Protein AF-W4NB22-F1 (afdb_monomer)

pLDDT: mean 75.16, std 21.45, range [29.78, 96.88]

Organism: NCBI:txid1435051

Secondary structure (DSSP, 8-state):
--SHHHHHHHHHTSSSSS----------------------TTHHHHHHHHHHHHHHHHHHHHHHHHHHHHHHHTTHHHHHHHHHHHHHHHHHHHHHHHHHHHHHHHHHHHHHHHHHHHHHHHHHHHHHHHHHHHHHHH---HHHHHTS---HHHHHHHHHHHHHHHS--TTSPPPPP-------S---HHHHHHHHHHTT-

Radius of gyration: 61.49 Å; Cα contacts (8 Å, |Δi|>4): 36; chains: 1; bounding box: 144×48×162 Å

Mean predicted aligned error: 20.5 Å

Sequence (201 aa):
MHLIHRKRHLIMQRLRLIEGGDPQGGGSEPSAGQTTGGEGDDAKNAKDDQSKEFSHALAARVEQERQKIEAKYADYADLKAKADKYDQGESDNQSKLEEANKALEEARTKIEELERRTEALKAKEARTVLIAEIAKDTGLDTDLIARLQGDGDELKANAKALADTIAPNHGLPTPPPAGHAGRTGTLSPLQLISQAYAAAQ

Solvent-accessible surface area (backbone atoms only — not comparable to full-atom values): 12370 Å² total; per-residue (Å²): 144,80,70,74,68,61,64,60,60,62,58,62,62,66,70,66,76,83,73,85,81,82,92,80,80,76,90,72,85,80,88,83,81,81,87,83,90,80,91,71,93,58,70,67,58,58,56,55,50,54,52,50,53,50,52,50,52,50,52,54,50,52,52,54,49,51,52,52,52,49,67,72,48,63,61,50,64,59,53,49,55,50,48,58,51,48,56,50,50,52,52,54,50,50,53,51,48,54,52,51,51,51,53,49,53,56,49,49,56,51,49,56,52,50,50,54,51,51,52,54,48,51,51,50,52,52,50,54,54,51,33,55,51,48,21,70,76,55,72,46,58,51,73,60,51,68,70,49,71,65,60,75,68,51,30,50,52,50,46,47,57,50,39,66,68,68,46,82,67,86,80,60,78,73,74,74,74,85,67,73,71,76,76,74,89,65,72,53,75,67,55,49,53,54,51,56,58,67,74,74,116

Foldseek 3Di:
DPPPVVVVVVVVVVVVPPPDDDPPPDDDDDDDDDDDDDDDPCPVVVVVVVVVVVVVVVVVVVVVVVVVVCVVCVCVVVVVVVVVVVVVVVVVVVVVVVVVVVVVVVVVVVVVVVVVVVVVVVQVVVQLVVLVVLCVVLVDDSVVLVPDDDDDVVSSVRSNVVSVVPPPPPPDPDPPPPPPPPPPDDDDPVRVVVVVVVVPD

Structure (mmCIF, N/CA/C/O backbone):
data_AF-W4NB22-F1
#
_entry.id   AF-W4NB22-F1
#
loop_
_atom_site.group_PDB
_atom_site.id
_atom_site.type_symbol
_atom_site.label_atom_id
_atom_site.label_alt_id
_atom_site.label_comp_id
_atom_site.label_asym_id
_atom_site.label_entity_id
_atom_site.label_seq_id
_atom_site.pdbx_PDB_ins_code
_atom_site.Cartn_x
_atom_site.Cartn_y
_atom_site.Cartn_z
_atom_site.occupancy
_atom_site.B_iso_or_equiv
_atom_site.auth_seq_id
_atom_site.auth_comp_id
_atom_site.auth_asym_id
_atom_site.auth_atom_id
_atom_site.pdbx_PDB_model_num
ATOM 1 N N . MET A 1 1 ? 32.183 2.777 -5.152 1.00 49.59 1 MET A N 1
ATOM 2 C CA . MET A 1 1 ? 32.334 3.840 -6.179 1.00 49.59 1 MET A CA 1
ATOM 3 C C . MET A 1 1 ? 33.724 3.858 -6.858 1.00 49.59 1 MET A C 1
ATOM 5 O O . MET A 1 1 ? 34.258 4.928 -7.115 1.00 49.59 1 MET A O 1
ATOM 9 N N . HIS A 1 2 ? 34.346 2.715 -7.204 1.00 45.81 2 HIS A N 1
ATOM 10 C CA . HIS A 1 2 ? 35.735 2.687 -7.741 1.00 45.81 2 HIS A CA 1
ATOM 11 C C . HIS A 1 2 ? 35.935 1.823 -9.004 1.00 45.81 2 HIS A C 1
ATOM 13 O O . HIS A 1 2 ? 37.069 1.529 -9.394 1.00 45.81 2 HIS A O 1
ATOM 19 N N . LEU A 1 3 ? 34.843 1.427 -9.667 1.00 45.16 3 LEU A N 1
ATOM 20 C CA . LEU A 1 3 ? 34.898 0.581 -10.867 1.00 45.16 3 LEU A CA 1
ATOM 21 C C . LEU A 1 3 ? 34.595 1.335 -12.174 1.00 45.16 3 LEU A C 1
ATOM 23 O O . LEU A 1 3 ? 35.036 0.912 -13.237 1.00 45.16 3 LEU A O 1
ATOM 27 N N . ILE A 1 4 ? 33.929 2.491 -12.099 1.00 51.06 4 ILE A N 1
ATOM 28 C CA . ILE A 1 4 ? 33.497 3.260 -13.282 1.00 51.06 4 ILE A CA 1
ATOM 29 C C . ILE A 1 4 ? 34.615 4.182 -13.816 1.00 51.06 4 ILE A C 1
ATOM 31 O O . ILE A 1 4 ? 34.708 4.422 -15.016 1.00 51.06 4 ILE A O 1
ATOM 35 N N . HIS A 1 5 ? 35.552 4.613 -12.966 1.00 46.78 5 HIS A N 1
ATOM 36 C CA . HIS A 1 5 ? 36.633 5.528 -13.366 1.00 46.78 5 HIS A CA 1
ATOM 37 C C . HIS A 1 5 ? 37.773 4.849 -14.148 1.00 46.78 5 HIS A C 1
ATOM 39 O O . HIS A 1 5 ? 38.456 5.502 -14.933 1.00 46.78 5 HIS A O 1
ATOM 45 N N . ARG A 1 6 ? 37.961 3.529 -14.003 1.00 52.12 6 ARG A N 1
ATOM 46 C CA . ARG A 1 6 ? 39.040 2.795 -14.693 1.00 52.12 6 ARG A CA 1
ATOM 47 C C . ARG A 1 6 ? 38.749 2.522 -16.171 1.00 52.12 6 ARG A C 1
ATOM 49 O O . ARG A 1 6 ? 39.679 2.477 -16.968 1.00 52.12 6 ARG A O 1
ATOM 56 N N . LYS A 1 7 ? 37.474 2.414 -16.564 1.00 49.25 7 LYS A N 1
ATOM 57 C CA . LYS A 1 7 ? 37.095 2.149 -17.965 1.00 49.25 7 LYS A CA 1
ATOM 58 C C . LYS A 1 7 ? 37.251 3.366 -18.884 1.00 49.25 7 LYS A C 1
ATOM 60 O O . LYS A 1 7 ? 37.542 3.190 -20.060 1.00 49.25 7 LYS A O 1
ATOM 65 N N . ARG A 1 8 ? 37.149 4.594 -18.358 1.00 52.22 8 ARG A N 1
ATOM 66 C CA . ARG A 1 8 ? 37.377 5.826 -19.141 1.00 52.22 8 ARG A CA 1
ATOM 67 C C . ARG A 1 8 ? 38.854 6.085 -19.459 1.00 52.22 8 ARG A C 1
ATOM 69 O O . ARG A 1 8 ? 39.154 6.628 -20.516 1.00 52.22 8 ARG A O 1
ATOM 76 N N . HIS A 1 9 ? 39.780 5.661 -18.598 1.00 47.31 9 HIS A N 1
ATOM 77 C CA . HIS A 1 9 ? 41.211 5.928 -18.797 1.00 47.31 9 HIS A CA 1
ATOM 78 C C . HIS A 1 9 ? 41.848 5.053 -19.895 1.00 47.31 9 HIS A C 1
ATOM 80 O O . HIS A 1 9 ? 42.770 5.487 -20.580 1.00 47.31 9 HIS A O 1
ATOM 86 N N . LEU A 1 10 ? 41.306 3.853 -20.127 1.00 50.62 10 LEU A N 1
ATOM 87 C CA . LEU A 1 10 ? 41.777 2.933 -21.172 1.00 50.62 10 LEU A CA 1
ATOM 88 C C . LEU A 1 10 ? 41.343 3.329 -22.591 1.00 50.62 10 LEU A C 1
ATOM 90 O O . LEU A 1 10 ? 42.012 2.966 -23.556 1.00 50.62 10 LEU A O 1
ATOM 94 N N . ILE A 1 11 ? 40.257 4.092 -22.733 1.00 55.91 11 ILE A N 1
ATOM 95 C CA . ILE A 1 11 ? 39.753 4.518 -24.047 1.00 55.91 11 ILE A CA 1
ATOM 96 C C . ILE A 1 11 ? 40.558 5.718 -24.579 1.00 55.91 11 ILE A C 1
ATOM 98 O O . ILE A 1 11 ? 40.836 5.789 -25.772 1.00 55.91 11 ILE A O 1
ATOM 102 N N . MET A 1 12 ? 41.049 6.598 -23.699 1.00 50.25 12 MET A N 1
ATOM 103 C CA . MET A 1 12 ? 41.839 7.774 -24.102 1.00 50.25 12 MET A CA 1
ATOM 104 C C . MET A 1 12 ? 43.302 7.457 -24.455 1.00 50.25 12 MET A C 1
ATOM 106 O O . MET A 1 12 ? 43.938 8.238 -25.155 1.00 50.25 12 MET A O 1
ATOM 110 N N . GLN A 1 13 ? 43.845 6.308 -24.035 1.00 50.31 13 GLN A N 1
ATOM 111 C CA . GLN A 1 13 ? 45.198 5.887 -24.436 1.00 50.31 13 GLN A CA 1
ATOM 112 C C . GLN A 1 13 ? 45.247 5.260 -25.838 1.00 50.31 13 GLN A C 1
ATOM 114 O O . GLN A 1 13 ? 46.305 5.251 -26.459 1.00 50.31 13 GLN A O 1
ATOM 119 N N . ARG A 1 14 ? 44.114 4.792 -26.381 1.00 47.69 14 ARG A N 1
ATOM 120 C CA . ARG A 1 14 ? 44.048 4.234 -27.746 1.00 47.69 14 ARG A CA 1
ATOM 121 C C . ARG A 1 14 ? 43.827 5.276 -28.843 1.00 47.69 14 ARG A C 1
ATOM 123 O O . ARG A 1 14 ? 44.011 4.953 -30.009 1.00 47.69 14 ARG A O 1
ATOM 130 N N . LEU A 1 15 ? 43.492 6.515 -28.482 1.00 46.84 15 LEU A N 1
ATOM 131 C CA . LEU A 1 15 ? 43.355 7.630 -29.429 1.00 46.84 15 LEU A CA 1
ATOM 132 C C . LEU A 1 15 ? 44.662 8.404 -29.657 1.00 46.84 15 LEU A C 1
ATOM 134 O O . LEU A 1 15 ? 44.713 9.249 -30.538 1.00 46.84 15 LEU A O 1
ATOM 138 N N . ARG A 1 16 ? 45.734 8.103 -28.911 1.00 45.94 16 ARG A N 1
ATOM 139 C CA . ARG A 1 16 ? 47.029 8.799 -29.022 1.00 45.94 16 ARG A CA 1
ATOM 140 C C . ARG A 1 16 ? 48.081 8.071 -29.866 1.00 45.94 16 ARG A C 1
ATOM 142 O O . ARG A 1 16 ? 49.232 8.486 -29.865 1.00 45.94 16 ARG A O 1
ATOM 149 N N . LEU A 1 17 ? 47.709 6.979 -30.541 1.00 46.88 17 LEU A N 1
ATOM 150 C CA . LEU A 1 17 ? 48.645 6.102 -31.263 1.00 46.88 17 LEU A CA 1
ATOM 151 C C . LEU A 1 17 ? 48.316 5.924 -32.759 1.00 46.88 17 LEU A C 1
ATOM 153 O O . LEU A 1 17 ? 48.793 4.981 -33.379 1.00 46.88 17 LEU A O 1
ATOM 157 N N . ILE A 1 18 ? 47.482 6.802 -33.329 1.00 46.34 18 ILE A N 1
ATOM 158 C CA . ILE A 1 18 ? 47.165 6.836 -34.775 1.00 46.34 18 ILE A CA 1
ATOM 159 C C . ILE A 1 18 ? 47.569 8.192 -35.395 1.00 46.34 18 ILE A C 1
ATOM 161 O O . ILE A 1 18 ? 47.303 8.466 -36.556 1.00 46.34 18 ILE A O 1
ATOM 165 N N . GLU A 1 19 ? 48.274 9.039 -34.645 1.00 45.59 19 GLU A N 1
ATOM 166 C CA . GLU A 1 19 ? 48.737 10.342 -35.123 1.00 45.59 19 GLU A CA 1
ATOM 167 C C . GLU A 1 19 ? 50.239 10.454 -34.841 1.00 45.59 19 GLU A C 1
ATOM 169 O O . GLU A 1 19 ? 50.675 10.824 -33.754 1.00 45.59 19 GLU A O 1
ATOM 174 N N . GLY A 1 20 ? 51.038 9.998 -35.802 1.00 43.47 20 GLY A N 1
ATOM 175 C CA . GLY A 1 20 ? 52.495 10.013 -35.734 1.00 43.47 20 GLY A CA 1
ATOM 176 C C . GLY A 1 20 ? 53.093 9.433 -37.009 1.00 43.47 20 GLY A C 1
ATOM 177 O O . GLY A 1 20 ? 53.250 8.221 -37.125 1.00 43.47 20 GLY A O 1
ATOM 178 N N . GLY A 1 21 ? 53.400 10.302 -37.969 1.00 33.47 21 GLY A N 1
ATOM 179 C CA . GLY A 1 21 ? 54.106 9.955 -39.199 1.00 33.47 21 GLY A CA 1
ATOM 180 C C . GLY A 1 21 ? 54.592 11.216 -39.906 1.00 33.47 21 GLY A C 1
ATOM 181 O O . GLY A 1 21 ? 53.879 11.767 -40.738 1.00 33.47 21 GLY A O 1
ATOM 182 N N . ASP A 1 22 ? 55.776 11.684 -39.515 1.00 38.78 22 ASP A N 1
ATOM 183 C CA . ASP A 1 22 ? 56.502 12.826 -40.080 1.00 38.78 22 A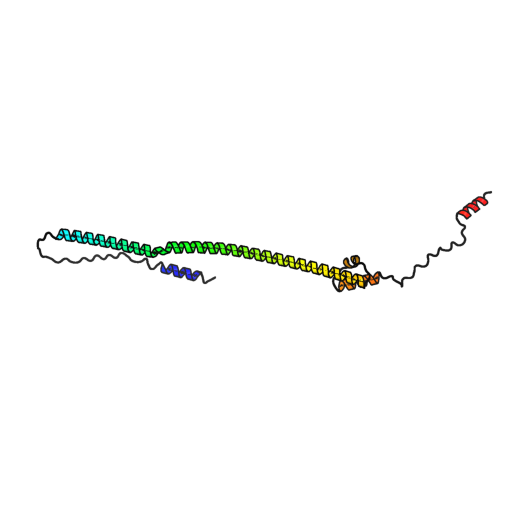SP A CA 1
ATOM 184 C C . ASP A 1 22 ? 56.727 12.725 -41.607 1.00 38.78 22 ASP A C 1
ATOM 186 O O . ASP A 1 22 ? 56.901 11.623 -42.137 1.00 38.78 22 ASP A O 1
ATOM 190 N N . PRO A 1 23 ? 56.828 13.855 -42.337 1.00 40.72 23 PRO A N 1
ATOM 191 C CA . PRO A 1 23 ? 57.228 13.856 -43.735 1.00 40.72 23 PRO A CA 1
ATOM 192 C C . PRO A 1 23 ? 58.760 13.835 -43.832 1.00 40.72 23 PRO A C 1
ATOM 194 O O . PRO A 1 23 ? 59.405 14.878 -43.899 1.00 40.72 23 PRO A O 1
ATOM 197 N N . GLN A 1 24 ? 59.367 12.649 -43.866 1.00 36.94 24 GLN A N 1
ATOM 198 C CA . GLN A 1 24 ? 60.788 12.507 -44.204 1.00 36.94 24 GLN A CA 1
ATOM 199 C C . GLN A 1 24 ? 60.934 12.058 -45.665 1.00 36.94 24 GLN A C 1
ATOM 201 O O . GLN A 1 24 ? 61.199 10.901 -45.976 1.00 36.94 24 GLN A O 1
ATOM 206 N N . GLY A 1 25 ? 60.719 13.005 -46.582 1.00 33.31 25 GLY A N 1
ATOM 207 C CA . GLY A 1 25 ? 61.025 12.849 -48.004 1.00 33.31 25 GLY A CA 1
ATOM 208 C C . GLY A 1 25 ? 62.520 13.038 -48.245 1.00 33.31 25 GLY A C 1
ATOM 209 O O . GLY A 1 25 ? 62.969 14.145 -48.530 1.00 33.31 25 GLY A O 1
ATOM 210 N N . GLY A 1 26 ? 63.291 11.962 -48.085 1.00 31.48 26 GLY A N 1
ATOM 211 C CA . GLY A 1 26 ? 64.699 11.909 -48.461 1.00 31.48 26 GLY A CA 1
ATOM 212 C C . GLY A 1 26 ? 64.863 12.051 -49.973 1.00 31.48 26 GLY A C 1
ATOM 213 O O . GLY A 1 26 ? 64.430 11.190 -50.737 1.00 31.48 26 GLY A O 1
ATOM 214 N N . GLY A 1 27 ? 65.507 13.139 -50.394 1.00 40.31 27 GLY A N 1
ATOM 215 C CA . GLY A 1 27 ? 66.025 13.282 -51.747 1.00 40.31 27 GLY A CA 1
ATOM 216 C C . GLY A 1 27 ? 67.088 12.219 -52.001 1.00 40.31 27 GLY A C 1
ATOM 217 O O . GLY A 1 27 ? 68.127 12.198 -51.347 1.00 40.31 27 GLY A O 1
ATOM 218 N N . SER A 1 28 ? 66.809 11.326 -52.941 1.00 32.12 28 SER A N 1
ATOM 219 C CA . SER A 1 28 ? 67.811 10.463 -53.557 1.00 32.12 28 SER A CA 1
ATOM 220 C C . SER A 1 28 ? 67.590 10.499 -55.063 1.00 32.12 28 SER A C 1
ATOM 222 O O . SER A 1 28 ? 66.593 10.011 -55.591 1.00 32.12 28 SER A O 1
ATOM 224 N N . GLU A 1 29 ? 68.513 11.179 -55.735 1.00 36.59 29 GLU A N 1
ATOM 225 C CA . GLU A 1 29 ? 68.714 11.108 -57.176 1.00 36.59 29 GLU A CA 1
ATOM 226 C C . GLU A 1 29 ? 68.948 9.647 -57.594 1.00 36.59 29 GLU A C 1
ATOM 228 O O . GLU A 1 29 ? 69.703 8.936 -56.923 1.00 36.59 29 GLU A O 1
ATOM 233 N N . PRO A 1 30 ? 68.437 9.208 -58.753 1.00 36.41 30 PRO A N 1
ATOM 234 C CA . PRO A 1 30 ? 69.111 8.197 -59.530 1.00 36.41 30 PRO A CA 1
ATOM 235 C C . PRO A 1 30 ? 69.876 8.866 -60.674 1.00 36.41 30 PRO A C 1
ATOM 237 O O . PRO A 1 30 ? 69.319 9.512 -61.560 1.00 36.41 30 PRO A O 1
ATOM 240 N N . SER A 1 31 ? 71.188 8.666 -60.602 1.00 38.94 31 SER A N 1
ATOM 241 C CA . SER A 1 31 ? 72.190 8.833 -61.649 1.00 38.94 31 SER A CA 1
ATOM 242 C C . SER A 1 31 ? 71.694 8.368 -63.024 1.00 38.94 31 SER A C 1
ATOM 244 O O . SER A 1 31 ? 71.294 7.214 -63.189 1.00 38.94 31 SER A O 1
ATOM 246 N N . ALA A 1 32 ? 71.770 9.250 -64.023 1.00 31.61 32 ALA A N 1
ATOM 247 C CA . ALA A 1 32 ? 71.588 8.904 -65.428 1.00 31.61 32 ALA A CA 1
ATOM 248 C C . ALA A 1 32 ? 72.945 8.948 -66.142 1.00 31.61 32 ALA A C 1
ATOM 250 O O . ALA A 1 32 ? 73.446 10.008 -66.522 1.00 31.61 32 ALA A O 1
ATOM 251 N N . GLY A 1 33 ? 73.538 7.763 -66.298 1.00 33.62 33 GLY A N 1
ATOM 252 C CA . GLY A 1 33 ? 74.643 7.508 -67.215 1.00 33.62 33 GLY A CA 1
ATOM 253 C C . GLY A 1 33 ? 74.211 7.616 -68.683 1.00 33.62 33 GLY A C 1
ATOM 254 O O . GLY A 1 33 ? 73.047 7.462 -69.037 1.00 33.62 33 GLY A O 1
ATOM 255 N N . GLN A 1 34 ? 75.199 7.921 -69.515 1.00 33.31 34 GLN A N 1
ATOM 256 C CA . GLN A 1 34 ? 75.143 8.406 -70.894 1.00 33.31 34 GLN A CA 1
ATOM 257 C C . GLN A 1 34 ? 74.662 7.418 -71.982 1.00 33.31 34 GLN A C 1
ATOM 259 O O . GLN A 1 34 ? 75.069 6.262 -72.001 1.00 33.31 34 GLN A O 1
ATOM 264 N N . THR A 1 35 ? 74.003 8.006 -72.998 1.00 36.19 35 THR A N 1
ATOM 265 C CA . THR A 1 35 ? 73.938 7.673 -74.450 1.00 36.19 35 THR A CA 1
ATOM 266 C C . THR A 1 35 ? 73.311 6.333 -74.876 1.00 36.19 35 THR A C 1
ATOM 268 O O . THR A 1 35 ? 73.639 5.277 -74.360 1.00 36.19 35 THR A O 1
ATOM 271 N N . THR A 1 36 ? 72.412 6.307 -75.863 1.00 32.53 36 THR A N 1
ATOM 272 C CA . THR A 1 36 ? 72.723 6.433 -77.303 1.00 32.53 36 THR A CA 1
ATOM 273 C C . THR A 1 36 ? 71.499 6.902 -78.103 1.00 32.53 36 THR A C 1
ATOM 275 O O . THR A 1 36 ? 70.362 6.717 -77.682 1.00 32.53 36 THR A O 1
ATOM 278 N N . GLY A 1 37 ? 71.749 7.587 -79.223 1.00 34.00 37 GLY A N 1
ATOM 279 C CA . GLY A 1 37 ? 70.729 8.233 -80.051 1.00 34.00 37 GLY A CA 1
ATOM 280 C C . GLY A 1 37 ? 69.897 7.290 -80.924 1.00 34.00 37 GLY A C 1
ATOM 281 O O . GLY A 1 37 ? 70.279 6.151 -81.180 1.00 34.00 37 GLY A O 1
ATOM 282 N N . GLY A 1 38 ? 68.782 7.826 -81.419 1.00 29.78 38 GLY A N 1
ATOM 283 C CA . GLY A 1 38 ? 67.925 7.211 -82.429 1.00 29.78 38 GLY A CA 1
ATOM 284 C C . GLY A 1 38 ? 66.570 7.916 -82.507 1.00 29.78 38 GLY A C 1
ATOM 285 O O . GLY A 1 38 ? 65.802 7.867 -81.554 1.00 29.78 38 GLY A O 1
ATOM 286 N N . GLU A 1 39 ? 66.317 8.604 -83.618 1.00 39.94 39 GLU A N 1
ATOM 287 C CA . GLU A 1 39 ? 65.044 9.226 -84.008 1.00 39.94 39 GLU A CA 1
ATOM 288 C C . GLU A 1 39 ? 63.834 8.280 -83.904 1.00 39.94 39 GLU A C 1
ATOM 290 O O . GLU A 1 39 ? 63.916 7.111 -84.278 1.00 39.94 39 GLU A O 1
ATOM 295 N N . GLY A 1 40 ? 62.689 8.820 -83.470 1.00 35.75 40 GLY A N 1
ATOM 296 C CA . GLY A 1 40 ? 61.382 8.166 -83.557 1.00 35.75 40 GLY A CA 1
ATOM 297 C C . GLY A 1 40 ? 60.280 8.999 -82.894 1.00 35.75 40 GLY A C 1
ATOM 298 O O . GLY A 1 40 ? 60.299 9.209 -81.683 1.00 35.75 40 GLY A O 1
ATOM 299 N N . ASP A 1 41 ? 59.322 9.477 -83.686 1.00 48.47 41 ASP A N 1
ATOM 300 C CA . ASP A 1 41 ? 58.196 10.361 -83.329 1.00 48.47 41 ASP A CA 1
ATOM 301 C C . ASP A 1 41 ? 57.143 9.761 -82.349 1.00 48.47 41 ASP A C 1
ATOM 303 O O . ASP A 1 41 ? 56.026 10.263 -82.240 1.00 48.47 41 ASP A O 1
ATOM 307 N N . ASP A 1 42 ? 57.484 8.737 -81.561 1.00 50.31 42 ASP A N 1
ATOM 308 C CA . ASP A 1 42 ? 56.562 8.032 -80.648 1.00 50.31 42 ASP A CA 1
ATOM 309 C C . ASP A 1 42 ? 56.569 8.556 -79.195 1.00 50.31 42 ASP A C 1
ATOM 311 O O . ASP A 1 42 ? 55.698 8.230 -78.384 1.00 50.31 42 ASP A O 1
ATOM 315 N N . ALA A 1 43 ? 57.519 9.426 -78.835 1.00 51.62 43 ALA A N 1
ATOM 316 C CA . ALA A 1 43 ? 57.709 9.880 -77.450 1.00 51.62 43 ALA A CA 1
ATOM 317 C C . ALA A 1 43 ? 56.624 10.851 -76.931 1.00 51.62 43 ALA A C 1
ATOM 319 O O . ALA A 1 43 ? 56.504 11.053 -75.719 1.00 51.62 43 ALA A O 1
ATOM 320 N N . LYS A 1 44 ? 55.838 11.471 -77.824 1.00 50.97 44 LYS A N 1
ATOM 321 C CA . LYS A 1 44 ? 54.768 12.413 -77.441 1.00 50.97 44 LYS A CA 1
ATOM 322 C C . LYS A 1 44 ? 53.456 11.706 -77.079 1.00 50.97 44 LYS A C 1
ATOM 324 O O . LYS A 1 44 ? 52.796 12.152 -76.150 1.00 50.97 44 LYS A O 1
ATOM 329 N N . ASN A 1 45 ? 53.127 10.580 -77.720 1.00 51.06 45 ASN A N 1
ATOM 330 C CA . ASN A 1 45 ? 51.928 9.794 -77.386 1.00 51.06 45 ASN A CA 1
ATOM 331 C C . ASN A 1 45 ? 52.092 9.012 -76.072 1.00 51.06 45 ASN A C 1
ATOM 333 O O . ASN A 1 45 ? 51.195 9.022 -75.236 1.00 51.06 45 ASN A O 1
ATOM 337 N N . ALA A 1 46 ? 53.270 8.429 -75.818 1.00 55.75 46 ALA A N 1
ATOM 338 C CA . ALA A 1 46 ? 53.506 7.635 -74.607 1.00 55.75 46 ALA A CA 1
ATOM 339 C C . ALA A 1 46 ? 53.380 8.441 -73.294 1.00 55.75 46 ALA A C 1
ATOM 341 O O . ALA A 1 46 ? 52.938 7.910 -72.276 1.00 55.75 46 ALA A O 1
ATOM 342 N N . LYS A 1 47 ? 53.745 9.732 -73.305 1.00 59.12 47 LYS A N 1
ATOM 343 C CA . LYS A 1 47 ? 53.604 10.628 -72.140 1.00 59.12 47 LYS A CA 1
ATOM 344 C C . LYS A 1 47 ? 52.151 11.023 -71.871 1.00 59.12 47 LYS A C 1
ATOM 346 O O . LYS A 1 47 ? 51.751 11.109 -70.707 1.00 59.12 47 LYS A O 1
ATOM 351 N N . ASP A 1 48 ? 51.373 11.250 -72.925 1.00 63.91 48 ASP A N 1
ATOM 352 C CA . ASP A 1 48 ? 49.947 11.558 -72.808 1.00 63.91 48 ASP A CA 1
ATOM 353 C C . ASP A 1 48 ? 49.151 10.337 -72.336 1.00 63.91 48 ASP A C 1
ATOM 355 O O . ASP A 1 48 ? 48.245 10.475 -71.514 1.00 63.91 48 ASP A O 1
ATOM 359 N N . ASP A 1 49 ? 49.526 9.138 -72.778 1.00 68.94 49 ASP A N 1
ATOM 360 C CA . ASP A 1 49 ? 48.873 7.898 -72.362 1.00 68.94 49 ASP A CA 1
ATOM 361 C C . ASP A 1 49 ? 49.192 7.545 -70.900 1.00 68.94 49 ASP A C 1
ATOM 363 O O . ASP A 1 49 ? 48.269 7.301 -70.123 1.00 68.94 49 ASP A O 1
ATOM 367 N N . GLN A 1 50 ? 50.447 7.685 -70.454 1.00 74.19 50 GLN A N 1
ATOM 368 C CA . GLN A 1 50 ? 50.811 7.535 -69.033 1.00 74.19 50 GLN A CA 1
ATOM 369 C C . GLN A 1 50 ? 50.099 8.549 -68.120 1.00 74.19 50 GLN A C 1
ATOM 371 O O . GLN A 1 50 ? 49.707 8.225 -66.996 1.00 74.19 50 GLN A O 1
ATOM 376 N N . SER A 1 51 ? 49.898 9.781 -68.594 1.00 76.50 51 SER A N 1
ATOM 377 C CA . SER A 1 51 ? 49.216 10.833 -67.826 1.00 76.50 51 SER A CA 1
ATOM 378 C C . SER A 1 51 ? 47.709 10.572 -67.705 1.00 76.50 51 SER A C 1
ATOM 380 O O . SER A 1 51 ? 47.109 10.827 -66.653 1.00 76.50 51 SER A O 1
ATOM 382 N N . LYS A 1 52 ? 47.088 10.018 -68.753 1.00 80.12 52 LYS A N 1
ATOM 383 C CA . LYS A 1 52 ? 45.689 9.564 -68.728 1.00 80.12 52 LYS A CA 1
ATOM 384 C C . LYS A 1 52 ? 45.516 8.349 -67.821 1.00 80.12 52 LYS A C 1
ATOM 386 O O . LYS A 1 52 ? 44.594 8.338 -67.010 1.00 80.12 52 LYS A O 1
ATOM 391 N N . GLU A 1 53 ? 46.413 7.369 -67.900 1.00 81.19 53 GLU A N 1
ATOM 392 C CA . GLU A 1 53 ? 46.405 6.184 -67.034 1.00 81.19 53 GLU A CA 1
ATOM 393 C C . GLU A 1 53 ? 46.544 6.555 -65.553 1.00 81.19 53 GLU A C 1
ATOM 395 O O . GLU A 1 53 ? 45.788 6.062 -64.716 1.00 81.19 53 GLU A O 1
ATOM 400 N N . PHE A 1 54 ? 47.438 7.490 -65.222 1.00 82.06 54 PHE A N 1
ATOM 401 C CA . PHE A 1 54 ? 47.584 8.003 -63.859 1.00 82.06 54 PHE A CA 1
ATOM 402 C C . PHE A 1 54 ? 46.322 8.730 -63.368 1.00 82.06 54 PHE A C 1
ATOM 404 O O . PHE A 1 54 ? 45.862 8.504 -62.247 1.00 82.06 54 PHE A O 1
ATOM 411 N N . SER A 1 55 ? 45.716 9.560 -64.219 1.00 84.44 55 SER A N 1
ATOM 412 C CA . SER A 1 55 ? 44.469 10.265 -63.893 1.00 84.44 55 SER A CA 1
ATOM 413 C C . SER A 1 55 ? 43.307 9.288 -63.668 1.00 84.44 55 SER A C 1
ATOM 415 O O . SER A 1 55 ? 42.535 9.443 -62.720 1.00 84.44 55 SER A O 1
ATOM 417 N N . HIS A 1 56 ? 43.221 8.230 -64.479 1.00 87.06 56 HIS A N 1
ATOM 418 C CA . HIS A 1 56 ? 42.264 7.143 -64.283 1.00 87.06 56 HIS A CA 1
ATOM 419 C C . HIS A 1 56 ? 42.530 6.351 -62.996 1.00 87.06 56 HIS A C 1
ATOM 421 O O . HIS A 1 56 ? 41.584 6.030 -62.276 1.00 87.06 56 HIS A O 1
ATOM 427 N N . ALA A 1 57 ? 43.793 6.079 -62.661 1.00 87.69 57 ALA A N 1
ATOM 428 C CA . ALA A 1 57 ? 44.164 5.396 -61.424 1.00 87.69 57 ALA A CA 1
ATOM 429 C C . ALA A 1 57 ? 43.788 6.214 -60.176 1.00 87.69 57 ALA A C 1
ATOM 431 O O . ALA A 1 57 ? 43.291 5.653 -59.197 1.00 87.69 57 ALA A O 1
ATOM 432 N N . LEU A 1 58 ? 43.957 7.540 -60.218 1.00 88.56 58 LEU A N 1
ATOM 433 C CA . LEU A 1 58 ? 43.507 8.434 -59.151 1.00 88.56 58 LEU A CA 1
ATOM 434 C C . LEU A 1 58 ? 41.983 8.449 -59.022 1.00 88.56 58 LEU A C 1
ATOM 436 O O . LEU A 1 58 ? 41.474 8.323 -57.910 1.00 88.56 58 LEU A O 1
ATOM 440 N N . ALA A 1 59 ? 41.249 8.539 -60.133 1.00 90.00 59 ALA A N 1
ATOM 441 C CA . ALA A 1 59 ? 39.788 8.485 -60.113 1.00 90.00 59 ALA A CA 1
ATOM 442 C C . ALA A 1 59 ? 39.277 7.161 -59.516 1.00 90.00 59 ALA A C 1
ATOM 444 O O . ALA A 1 59 ? 38.439 7.170 -58.612 1.00 90.00 59 ALA A O 1
ATOM 445 N N . ALA A 1 60 ? 39.858 6.031 -59.933 1.00 89.88 60 ALA A N 1
ATOM 446 C CA . ALA A 1 60 ? 39.539 4.717 -59.382 1.00 89.88 60 ALA A CA 1
ATOM 447 C C . ALA A 1 60 ? 39.859 4.628 -57.881 1.00 89.88 60 ALA A C 1
ATOM 449 O O . ALA A 1 60 ? 39.100 4.038 -57.109 1.00 89.88 60 ALA A O 1
ATOM 450 N N . ARG A 1 61 ? 40.965 5.238 -57.437 1.00 90.50 61 ARG A N 1
ATOM 451 C CA . ARG A 1 61 ? 41.340 5.268 -56.021 1.00 90.50 61 ARG A CA 1
ATOM 452 C C . ARG A 1 61 ? 40.365 6.095 -55.186 1.00 90.50 61 ARG A C 1
ATOM 454 O O . ARG A 1 61 ? 39.952 5.637 -54.122 1.00 90.50 61 ARG A O 1
ATOM 461 N N . VAL A 1 62 ? 39.974 7.269 -55.674 1.00 90.31 62 VAL A N 1
ATOM 462 C CA . VAL A 1 62 ? 38.988 8.143 -55.022 1.00 90.31 62 VAL A CA 1
ATOM 463 C C . VAL A 1 62 ? 37.643 7.431 -54.887 1.00 90.31 62 VAL A C 1
ATOM 465 O O . VAL A 1 62 ? 37.025 7.470 -53.825 1.00 90.31 62 VAL A O 1
ATOM 468 N N . GLU A 1 63 ? 37.204 6.725 -55.926 1.00 89.69 63 GLU A N 1
ATOM 469 C CA . GLU A 1 63 ? 35.939 5.994 -55.900 1.00 89.69 63 GLU A CA 1
ATOM 470 C C . GLU A 1 63 ? 35.975 4.804 -54.930 1.00 89.69 63 GLU A C 1
ATOM 472 O O . GLU A 1 63 ? 35.047 4.620 -54.140 1.00 89.69 63 GLU A O 1
ATOM 477 N N . GLN A 1 64 ? 37.087 4.062 -54.886 1.00 86.19 64 GLN A N 1
ATOM 478 C CA . GLN A 1 64 ? 37.297 3.012 -53.885 1.00 86.19 64 GLN A CA 1
ATOM 479 C C . GLN A 1 64 ? 37.298 3.554 -52.451 1.00 86.19 64 GLN A C 1
ATOM 481 O O . GLN A 1 64 ? 36.770 2.909 -51.544 1.00 86.19 64 GLN A O 1
ATOM 486 N N . GLU A 1 65 ? 37.914 4.711 -52.208 1.00 86.19 65 GLU A N 1
ATOM 487 C CA . GLU A 1 65 ? 37.932 5.322 -50.877 1.00 86.19 65 GLU A CA 1
ATOM 488 C C . GLU A 1 65 ? 36.556 5.848 -50.479 1.00 86.19 65 GLU A C 1
ATOM 490 O O . GLU A 1 65 ? 36.127 5.618 -49.347 1.00 86.19 65 GLU A O 1
ATOM 495 N N . ARG A 1 66 ? 35.809 6.431 -51.421 1.00 84.00 66 ARG A N 1
ATOM 496 C CA . ARG A 1 66 ? 34.418 6.838 -51.210 1.00 84.00 66 ARG A CA 1
ATOM 497 C C . ARG A 1 66 ? 33.531 5.650 -50.832 1.00 84.00 66 ARG A C 1
ATOM 499 O O . ARG A 1 66 ? 32.846 5.723 -49.817 1.00 84.00 66 ARG A O 1
ATOM 506 N N . GLN A 1 67 ? 33.607 4.540 -51.567 1.00 85.88 67 GLN A N 1
ATOM 507 C CA . GLN A 1 67 ? 32.853 3.317 -51.258 1.00 85.88 67 GLN A CA 1
ATOM 508 C C . GLN A 1 67 ? 33.237 2.726 -49.894 1.00 85.88 67 GLN A C 1
ATOM 510 O O . GLN A 1 67 ? 32.374 2.278 -49.144 1.00 85.88 67 GLN A O 1
ATOM 515 N N . LYS A 1 68 ? 34.526 2.755 -49.528 1.00 83.88 68 LYS A N 1
ATOM 516 C CA . LYS A 1 68 ? 34.987 2.302 -48.204 1.00 83.88 68 LYS A CA 1
ATOM 517 C C . LYS A 1 68 ? 34.468 3.182 -47.073 1.00 83.88 68 LYS A C 1
ATOM 519 O O . LYS A 1 68 ? 34.181 2.663 -45.999 1.00 83.88 68 LYS A O 1
ATOM 524 N N . ILE A 1 69 ? 34.392 4.495 -47.276 1.00 80.94 69 ILE A N 1
ATOM 525 C CA . ILE A 1 69 ? 33.836 5.430 -46.292 1.00 80.94 69 ILE A CA 1
ATOM 526 C C . ILE A 1 69 ? 32.331 5.187 -46.162 1.00 80.94 69 ILE A C 1
ATOM 528 O O . ILE A 1 69 ? 31.844 4.988 -45.055 1.00 80.94 69 ILE A O 1
ATOM 532 N N . GLU A 1 70 ? 31.610 5.104 -47.275 1.00 79.94 70 GLU A N 1
ATOM 533 C CA . GLU A 1 70 ? 30.170 4.842 -47.287 1.00 79.94 70 GLU A CA 1
ATOM 534 C C . GLU A 1 70 ? 29.826 3.511 -46.602 1.00 79.94 70 GLU A C 1
ATOM 536 O O . GLU A 1 70 ? 28.985 3.483 -45.708 1.00 79.94 70 GLU A O 1
ATOM 541 N N . ALA A 1 71 ? 30.570 2.440 -46.892 1.00 81.44 71 ALA A N 1
ATOM 542 C CA . ALA A 1 71 ? 30.407 1.151 -46.222 1.00 81.44 71 ALA A CA 1
ATOM 543 C C . ALA A 1 71 ? 30.708 1.204 -44.711 1.00 81.44 71 ALA A C 1
ATOM 545 O O . ALA A 1 71 ? 30.059 0.512 -43.933 1.00 81.44 71 ALA A O 1
ATOM 546 N N . LYS A 1 72 ? 31.673 2.024 -44.271 1.00 78.88 72 LYS A N 1
ATOM 547 C CA . LYS A 1 72 ? 32.006 2.180 -42.841 1.00 78.88 72 LYS A CA 1
ATOM 548 C C . LYS A 1 72 ? 30.941 2.940 -42.054 1.00 78.88 72 LYS A C 1
ATOM 550 O O . LYS A 1 72 ? 30.827 2.724 -40.850 1.00 78.88 72 LYS A O 1
ATOM 555 N N . TYR A 1 73 ? 30.211 3.844 -42.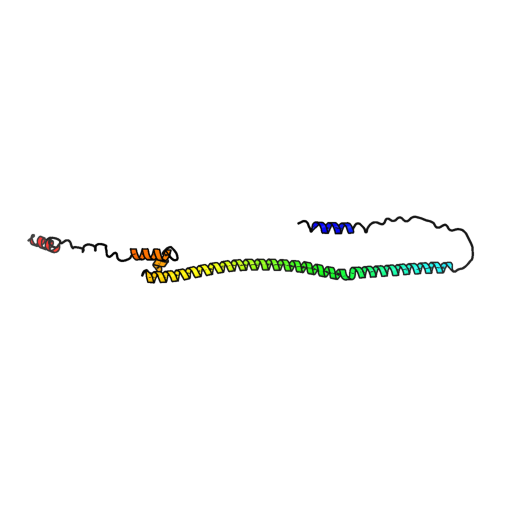704 1.00 78.00 73 TYR A N 1
ATOM 556 C CA . TYR A 1 73 ? 29.228 4.711 -42.048 1.00 78.00 73 TYR A CA 1
ATOM 557 C C . TYR A 1 73 ? 27.774 4.374 -42.395 1.00 78.00 73 TYR A C 1
ATOM 559 O O . TYR A 1 73 ? 26.879 5.026 -41.860 1.00 78.00 73 TYR A O 1
ATOM 567 N N . ALA A 1 74 ? 27.528 3.348 -43.214 1.00 82.75 74 ALA A N 1
ATOM 568 C CA . ALA A 1 74 ? 26.185 2.898 -43.581 1.00 82.75 74 ALA A CA 1
ATOM 569 C C . ALA A 1 74 ? 25.300 2.638 -42.346 1.00 82.75 74 ALA A C 1
ATOM 571 O O . ALA A 1 74 ? 24.181 3.137 -42.269 1.00 82.75 74 ALA A O 1
ATOM 572 N N . ASP A 1 75 ? 25.847 1.972 -41.325 1.00 85.38 75 ASP A N 1
ATOM 573 C CA . ASP A 1 75 ? 25.107 1.605 -40.109 1.00 85.38 75 ASP A CA 1
ATOM 574 C C . ASP A 1 75 ? 25.068 2.719 -39.044 1.00 85.38 75 ASP A C 1
ATOM 576 O O . ASP A 1 75 ? 24.417 2.584 -38.004 1.00 85.38 75 ASP A O 1
ATOM 580 N N . TYR A 1 76 ? 25.779 3.832 -39.253 1.00 83.62 76 TYR A N 1
ATOM 581 C CA . TYR A 1 76 ? 25.921 4.875 -38.233 1.00 83.62 76 TYR A CA 1
ATOM 582 C C . TYR A 1 76 ? 24.597 5.595 -37.950 1.00 83.62 76 TYR A C 1
ATOM 584 O O . TYR A 1 76 ? 24.284 5.883 -36.792 1.00 83.62 76 TYR A O 1
ATOM 592 N N . ALA A 1 77 ? 23.802 5.855 -38.992 1.00 83.19 77 ALA A N 1
ATOM 593 C CA . ALA A 1 77 ? 22.491 6.483 -38.849 1.00 83.19 77 ALA A CA 1
ATOM 594 C C . ALA A 1 77 ? 21.540 5.616 -38.004 1.00 83.19 77 ALA A C 1
ATOM 596 O O . ALA A 1 77 ? 20.882 6.125 -37.094 1.00 83.19 77 ALA A O 1
ATOM 597 N N . ASP A 1 78 ? 21.543 4.302 -38.236 1.00 84.69 78 ASP A N 1
ATOM 598 C CA . ASP A 1 78 ? 20.710 3.347 -37.504 1.00 84.69 78 ASP A CA 1
ATOM 599 C C . ASP A 1 78 ? 21.161 3.173 -36.052 1.00 84.69 78 ASP A C 1
ATOM 601 O O . ASP A 1 78 ? 20.328 3.096 -35.145 1.00 84.69 78 ASP A O 1
ATOM 605 N N . LEU A 1 79 ? 22.473 3.136 -35.800 1.00 83.31 79 LEU A N 1
ATOM 606 C CA . LEU A 1 79 ? 23.015 3.069 -34.441 1.00 83.31 79 LEU A CA 1
ATOM 607 C C . LEU A 1 79 ? 22.692 4.329 -33.640 1.00 83.31 79 LEU A C 1
ATOM 609 O O . LEU A 1 79 ? 22.301 4.220 -32.477 1.00 83.31 79 LEU A O 1
ATOM 613 N N . LYS A 1 80 ? 22.791 5.509 -34.261 1.00 89.00 80 LYS A N 1
ATOM 614 C CA . LYS A 1 80 ? 22.405 6.769 -33.624 1.00 89.00 80 LYS A CA 1
ATOM 615 C C . LYS A 1 80 ? 20.910 6.784 -33.297 1.00 89.00 80 LYS A C 1
ATOM 617 O O . LYS A 1 80 ? 20.542 7.050 -32.160 1.00 89.00 80 LYS A O 1
ATOM 622 N N . ALA A 1 81 ? 20.058 6.398 -34.247 1.00 90.06 81 ALA A N 1
ATOM 623 C CA . ALA A 1 81 ? 18.614 6.331 -34.027 1.00 90.06 81 ALA A CA 1
ATOM 624 C C . ALA A 1 81 ? 18.221 5.328 -32.925 1.00 90.06 81 ALA A C 1
ATOM 626 O O . ALA A 1 81 ? 17.272 5.569 -32.179 1.00 90.06 81 ALA A O 1
ATOM 627 N N . LYS A 1 82 ? 18.936 4.201 -32.802 1.00 88.50 82 LYS A N 1
ATOM 628 C CA . LYS A 1 82 ? 18.734 3.235 -31.710 1.00 88.50 82 LYS A CA 1
ATOM 629 C C . LYS A 1 82 ? 19.174 3.790 -30.359 1.00 88.50 82 LYS A C 1
ATOM 631 O O . LYS A 1 82 ? 18.455 3.579 -29.389 1.00 88.50 82 LYS A O 1
ATOM 636 N N . ALA A 1 83 ? 20.311 4.482 -30.297 1.00 88.69 83 ALA A N 1
ATOM 637 C CA . ALA A 1 83 ? 20.790 5.111 -29.069 1.00 88.69 83 ALA A CA 1
ATOM 638 C C . ALA A 1 83 ? 19.814 6.193 -28.582 1.00 88.69 83 ALA A C 1
ATOM 640 O O . ALA A 1 83 ? 19.374 6.131 -27.441 1.00 88.69 83 ALA A O 1
ATOM 641 N N . ASP A 1 84 ? 19.374 7.084 -29.475 1.00 90.38 84 ASP A N 1
ATOM 642 C CA . ASP A 1 84 ? 18.420 8.147 -29.134 1.00 90.38 84 ASP A CA 1
ATOM 643 C C . ASP A 1 84 ? 17.093 7.565 -28.601 1.00 90.38 84 ASP A C 1
ATOM 645 O O . ASP A 1 84 ? 16.550 8.041 -27.605 1.00 90.38 84 ASP A O 1
ATOM 649 N N . LYS A 1 85 ? 16.583 6.487 -29.220 1.00 90.62 85 LYS A N 1
ATOM 650 C CA . LYS A 1 85 ? 15.380 5.779 -28.740 1.00 90.62 85 LYS A CA 1
ATOM 651 C C . LYS A 1 85 ? 15.596 5.066 -27.408 1.00 90.62 85 LYS A C 1
ATOM 653 O O . LYS A 1 85 ? 14.670 5.002 -26.605 1.00 90.62 85 LYS A O 1
ATOM 658 N N . TYR A 1 86 ? 16.776 4.487 -27.197 1.00 91.06 86 TYR A N 1
ATOM 659 C CA . TYR A 1 86 ? 17.111 3.813 -25.948 1.00 91.06 86 TYR A CA 1
ATOM 660 C C . TYR A 1 86 ? 17.176 4.818 -24.797 1.00 91.06 86 TYR A C 1
ATOM 662 O O . TYR A 1 86 ? 16.535 4.602 -23.775 1.00 91.06 86 TYR A O 1
ATOM 670 N N . ASP A 1 87 ? 17.857 5.947 -24.994 1.00 89.94 87 ASP A N 1
ATOM 671 C CA . ASP A 1 87 ? 17.972 7.002 -23.986 1.00 89.94 87 ASP A CA 1
ATOM 672 C C . ASP A 1 87 ? 16.602 7.615 -23.644 1.00 89.94 87 ASP A C 1
ATOM 674 O O . ASP A 1 87 ? 16.291 7.829 -22.471 1.00 89.94 87 ASP A O 1
ATOM 678 N N . GLN A 1 88 ? 15.739 7.827 -24.648 1.00 90.81 88 GLN A N 1
ATOM 679 C CA . GLN A 1 88 ? 14.346 8.238 -24.425 1.00 90.81 88 GLN A CA 1
ATOM 680 C C . GLN A 1 88 ? 13.561 7.189 -23.628 1.00 90.81 88 GLN A C 1
ATOM 682 O O . GLN A 1 88 ? 12.895 7.525 -22.652 1.00 90.81 88 GLN A O 1
ATOM 687 N N . GLY A 1 89 ? 13.674 5.913 -24.007 1.00 89.56 89 GLY A N 1
ATOM 688 C CA . GLY A 1 89 ? 12.997 4.816 -23.318 1.00 89.56 89 GLY A CA 1
ATOM 689 C C . GLY A 1 89 ? 13.438 4.659 -21.862 1.00 89.56 89 GLY A C 1
ATOM 690 O O . GLY A 1 89 ? 12.597 4.434 -20.996 1.00 89.56 89 GLY A O 1
ATOM 691 N N . GLU A 1 90 ? 14.729 4.818 -21.571 1.00 90.56 90 GLU A N 1
ATOM 692 C CA . GLU A 1 90 ? 15.255 4.784 -20.203 1.00 90.56 90 GLU A CA 1
ATOM 693 C C . GLU A 1 90 ? 14.710 5.940 -19.360 1.00 90.56 90 GLU A C 1
ATOM 695 O O . GLU A 1 90 ? 14.288 5.712 -18.227 1.00 90.56 90 GLU A O 1
ATOM 700 N N . SER A 1 91 ? 14.653 7.155 -19.916 1.00 89.38 91 SER A N 1
ATOM 701 C CA . SER A 1 91 ? 14.061 8.310 -19.233 1.00 89.38 91 SER A CA 1
ATOM 702 C C . SER A 1 91 ? 12.577 8.082 -18.926 1.00 89.38 91 SER A C 1
ATOM 704 O O . SER A 1 91 ? 12.145 8.268 -17.789 1.00 89.38 91 SER A O 1
ATOM 706 N N . ASP A 1 92 ? 11.799 7.621 -19.908 1.00 92.00 92 ASP A N 1
ATOM 707 C CA . ASP A 1 92 ? 10.367 7.347 -19.735 1.00 92.00 92 ASP A CA 1
ATOM 708 C C . ASP A 1 92 ? 10.118 6.227 -18.714 1.00 92.00 92 ASP A C 1
ATOM 710 O O . ASP A 1 92 ? 9.188 6.296 -17.906 1.00 92.00 92 ASP A O 1
ATOM 714 N N . ASN A 1 93 ? 10.945 5.179 -18.736 1.00 90.88 93 ASN A N 1
ATOM 715 C CA . ASN A 1 93 ? 10.852 4.069 -17.792 1.00 90.88 93 ASN A CA 1
ATOM 716 C C . ASN A 1 93 ? 11.201 4.507 -16.367 1.00 90.88 93 ASN A C 1
ATOM 718 O O . ASN A 1 93 ? 10.535 4.076 -15.426 1.00 90.88 93 ASN A O 1
ATOM 722 N N . GLN A 1 94 ? 12.202 5.375 -16.197 1.00 93.00 94 GLN A N 1
ATOM 723 C CA . GLN A 1 94 ? 12.539 5.952 -14.896 1.00 93.00 94 GLN A CA 1
ATOM 724 C C . GLN A 1 94 ? 11.374 6.771 -14.335 1.00 93.00 94 GLN A C 1
ATOM 726 O O . GLN A 1 94 ? 10.961 6.521 -13.203 1.00 93.00 94 GLN A O 1
ATOM 731 N N . SER A 1 95 ? 10.771 7.657 -15.133 1.00 93.75 95 SER A N 1
ATOM 732 C CA . SER A 1 95 ? 9.604 8.434 -14.693 1.00 93.75 95 SER A CA 1
ATOM 733 C C . SER A 1 95 ? 8.421 7.539 -14.309 1.00 93.75 95 SER A C 1
ATOM 735 O O . SER A 1 95 ? 7.829 7.722 -13.246 1.00 93.75 95 SER A O 1
ATOM 737 N N . LYS A 1 96 ? 8.118 6.504 -15.104 1.00 94.12 96 LYS A N 1
ATOM 738 C CA . LYS A 1 96 ? 7.052 5.539 -14.776 1.00 94.12 96 LYS A CA 1
ATOM 739 C C . LYS A 1 96 ? 7.335 4.757 -13.494 1.00 94.12 96 LYS A C 1
ATOM 741 O O . LYS A 1 96 ? 6.404 4.463 -12.748 1.00 94.12 96 LYS A O 1
ATOM 746 N N . LEU A 1 97 ? 8.594 4.403 -13.228 1.00 93.62 97 LEU A N 1
ATOM 747 C CA . LEU A 1 97 ? 8.980 3.731 -11.986 1.00 93.62 97 LEU A CA 1
ATOM 748 C C . LEU A 1 97 ? 8.815 4.646 -10.771 1.00 93.62 97 LEU A C 1
ATOM 750 O O . LEU A 1 97 ? 8.338 4.191 -9.734 1.00 93.62 97 LEU A O 1
ATOM 754 N N . GLU A 1 98 ? 9.174 5.923 -10.883 1.00 95.12 98 GLU A N 1
ATOM 755 C CA . GLU A 1 98 ? 8.964 6.901 -9.811 1.00 95.12 98 GLU A CA 1
ATOM 756 C C . GLU A 1 98 ? 7.474 7.104 -9.511 1.00 95.12 98 GLU A C 1
ATOM 758 O O . GLU A 1 98 ? 7.066 7.046 -8.348 1.00 95.12 98 GLU A O 1
ATOM 763 N N . GLU A 1 99 ? 6.644 7.257 -10.545 1.00 95.56 99 GLU A N 1
ATOM 764 C CA . GLU A 1 99 ? 5.187 7.355 -10.403 1.00 95.56 99 GLU A CA 1
ATOM 765 C C . GLU A 1 99 ? 4.584 6.094 -9.773 1.00 95.56 99 GLU A C 1
ATOM 767 O O . GLU A 1 99 ? 3.780 6.187 -8.843 1.00 95.56 99 GLU A O 1
ATOM 772 N N . ALA A 1 100 ? 5.005 4.910 -10.229 1.00 94.31 100 ALA A N 1
ATOM 773 C CA . ALA A 1 100 ? 4.544 3.637 -9.685 1.00 94.31 100 ALA A CA 1
ATOM 774 C C . ALA A 1 100 ? 4.939 3.468 -8.211 1.00 94.31 100 ALA A C 1
ATOM 776 O O . ALA A 1 100 ? 4.113 3.053 -7.400 1.00 94.31 100 ALA A O 1
ATOM 777 N N . ASN A 1 101 ? 6.172 3.830 -7.844 1.00 95.62 101 ASN A N 1
ATOM 778 C CA . ASN A 1 101 ? 6.629 3.787 -6.455 1.00 95.62 101 ASN A CA 1
ATOM 779 C C . ASN A 1 101 ? 5.828 4.747 -5.571 1.00 95.62 101 ASN A C 1
ATOM 781 O O . ASN A 1 101 ? 5.402 4.366 -4.482 1.00 95.62 101 ASN A O 1
ATOM 785 N N . LYS A 1 102 ? 5.558 5.966 -6.048 1.00 96.75 102 LYS A N 1
ATOM 786 C CA . LYS A 1 102 ? 4.728 6.929 -5.318 1.00 96.75 102 LYS A CA 1
ATOM 787 C C . LYS A 1 102 ? 3.307 6.402 -5.109 1.00 96.75 102 LYS A C 1
ATOM 789 O O . LYS A 1 102 ? 2.799 6.447 -3.991 1.00 96.75 102 LYS A O 1
ATOM 794 N N . ALA A 1 103 ? 2.689 5.850 -6.153 1.00 95.88 103 ALA A N 1
ATOM 795 C CA . ALA A 1 103 ? 1.361 5.249 -6.059 1.00 95.88 103 ALA A CA 1
ATOM 796 C C . ALA A 1 103 ? 1.329 4.058 -5.084 1.00 95.88 103 ALA A C 1
ATOM 798 O O . ALA A 1 103 ? 0.344 3.867 -4.371 1.00 95.88 103 ALA A O 1
ATOM 799 N N . LEU A 1 104 ? 2.409 3.275 -5.023 1.00 96.69 104 LEU A N 1
ATOM 800 C CA . LEU A 1 104 ? 2.537 2.138 -4.114 1.00 96.69 104 LEU A CA 1
ATOM 801 C C . LEU A 1 104 ? 2.615 2.592 -2.649 1.00 96.69 104 LEU A C 1
ATOM 803 O O . LEU A 1 104 ? 1.912 2.040 -1.804 1.00 96.69 104 LEU A O 1
ATOM 807 N N . GLU A 1 105 ? 3.397 3.626 -2.347 1.00 96.31 105 GLU A N 1
ATOM 808 C CA . GLU A 1 105 ? 3.470 4.204 -0.997 1.00 96.31 105 GLU A CA 1
ATOM 809 C C . GLU A 1 105 ? 2.140 4.859 -0.573 1.00 96.31 105 GLU A C 1
ATOM 811 O O . GLU A 1 105 ? 1.659 4.656 0.545 1.00 96.31 105 GLU A O 1
ATOM 816 N N . GLU A 1 106 ? 1.466 5.569 -1.481 1.00 96.38 106 GLU A N 1
ATOM 817 C CA . GLU A 1 106 ? 0.115 6.096 -1.234 1.00 96.38 106 GLU A CA 1
ATOM 818 C C . GLU A 1 106 ? -0.918 4.981 -0.998 1.00 96.38 106 GLU A C 1
ATOM 820 O O . GLU A 1 106 ? -1.831 5.130 -0.186 1.00 96.38 106 GLU A O 1
ATOM 825 N N . ALA A 1 107 ? -0.797 3.847 -1.691 1.00 96.00 107 ALA A N 1
ATOM 826 C CA . ALA A 1 107 ? -1.664 2.698 -1.462 1.00 96.00 107 ALA A CA 1
ATOM 827 C C . ALA A 1 107 ? -1.391 2.048 -0.097 1.00 96.00 107 ALA A C 1
ATOM 829 O O . ALA A 1 107 ? -2.340 1.741 0.623 1.00 96.00 107 ALA A O 1
ATOM 830 N N . ARG A 1 108 ? -0.119 1.889 0.292 1.00 96.44 108 ARG A N 1
ATOM 831 C CA . ARG A 1 108 ? 0.276 1.346 1.605 1.00 96.44 108 ARG A CA 1
ATOM 832 C C . ARG A 1 108 ? -0.271 2.176 2.757 1.00 96.44 108 ARG A C 1
ATOM 834 O O . ARG A 1 108 ? -0.931 1.636 3.636 1.00 96.44 108 ARG A O 1
ATOM 841 N N . THR A 1 109 ? -0.075 3.489 2.707 1.00 96.50 109 THR A N 1
ATOM 842 C CA . THR A 1 109 ? -0.586 4.404 3.741 1.00 96.50 109 THR A CA 1
ATOM 843 C C . THR A 1 109 ? -2.110 4.340 3.874 1.00 96.50 109 THR A C 1
ATOM 845 O O . THR A 1 109 ? -2.629 4.292 4.989 1.00 96.50 109 THR A O 1
ATOM 848 N N . LYS A 1 110 ? -2.844 4.257 2.756 1.00 96.81 110 LYS A N 1
ATOM 849 C CA . LYS A 1 110 ? -4.306 4.066 2.777 1.00 96.81 110 LYS A CA 1
ATOM 850 C C . LYS A 1 110 ? -4.715 2.722 3.372 1.00 96.81 110 LYS A C 1
ATOM 852 O O . LYS A 1 110 ? -5.714 2.665 4.083 1.00 96.81 110 LYS A O 1
ATOM 857 N N . ILE A 1 111 ? -3.976 1.651 3.081 1.00 96.88 111 ILE A N 1
ATOM 858 C CA . ILE A 1 111 ? -4.235 0.327 3.658 1.00 96.88 111 ILE A CA 1
ATOM 859 C C . ILE A 1 111 ? -4.067 0.383 5.177 1.00 96.88 111 ILE A C 1
ATOM 861 O O . ILE A 1 111 ? -4.998 0.015 5.885 1.00 96.88 111 ILE A O 1
ATOM 865 N N . GLU A 1 112 ? -2.964 0.940 5.681 1.00 96.31 112 GLU A N 1
ATOM 866 C CA . GLU A 1 112 ? -2.730 1.080 7.125 1.00 96.31 112 GLU A CA 1
ATOM 867 C C . GLU A 1 112 ? -3.819 1.920 7.818 1.00 96.31 112 GLU A C 1
ATOM 869 O O . GLU A 1 112 ? -4.275 1.599 8.918 1.00 96.31 112 GLU A O 1
ATOM 874 N N . GLU A 1 113 ? -4.276 3.001 7.178 1.00 96.69 113 GLU A N 1
ATOM 875 C CA . GLU A 1 113 ? -5.372 3.826 7.694 1.00 96.69 113 GLU A CA 1
ATOM 876 C C . GLU A 1 113 ? -6.694 3.047 7.760 1.00 96.69 113 GLU A C 1
ATOM 878 O O . GLU A 1 113 ? -7.422 3.128 8.756 1.00 96.69 113 GLU A O 1
ATOM 883 N N . LEU A 1 114 ? -7.014 2.288 6.709 1.00 96.69 114 LEU A N 1
ATOM 884 C CA . LEU A 1 114 ? -8.211 1.454 6.660 1.00 96.69 114 LEU A CA 1
ATOM 885 C C . LEU A 1 114 ? -8.148 0.330 7.693 1.00 96.69 114 LEU A C 1
ATOM 887 O O . LEU A 1 114 ? -9.131 0.119 8.399 1.00 96.69 114 LEU A O 1
ATOM 891 N N . GLU A 1 115 ? -7.005 -0.332 7.848 1.00 96.62 115 GLU A N 1
ATOM 892 C CA . GLU A 1 115 ? -6.802 -1.371 8.857 1.00 96.62 115 GLU A CA 1
ATOM 893 C C . GLU A 1 115 ? -7.054 -0.820 10.262 1.00 96.62 115 GLU A C 1
ATOM 895 O O . GLU A 1 115 ? -7.938 -1.326 10.957 1.00 96.62 115 GLU A O 1
ATOM 900 N N . ARG A 1 116 ? -6.429 0.306 10.635 1.00 96.62 116 ARG A N 1
ATOM 901 C CA . ARG A 1 116 ? -6.677 0.962 11.934 1.00 96.62 116 ARG A CA 1
ATOM 902 C C . ARG A 1 116 ? -8.145 1.317 12.149 1.00 96.62 116 ARG A C 1
ATOM 904 O O . ARG A 1 116 ? -8.672 1.155 13.249 1.00 96.62 116 ARG A O 1
ATOM 911 N N . ARG A 1 117 ? -8.834 1.803 11.111 1.00 96.00 117 ARG A N 1
ATOM 912 C CA . ARG A 1 117 ? -10.275 2.093 11.189 1.00 96.00 117 ARG A CA 1
ATOM 913 C C . ARG A 1 117 ? -11.089 0.827 11.411 1.00 96.00 117 ARG A C 1
ATOM 915 O O . ARG A 1 117 ? -11.997 0.838 12.238 1.00 96.00 117 ARG A O 1
ATOM 922 N N . THR A 1 118 ? -10.772 -0.254 10.705 1.00 96.12 118 THR A N 1
ATOM 923 C CA . THR A 1 118 ? -11.477 -1.529 10.872 1.00 96.12 118 THR A CA 1
ATOM 924 C C . THR A 1 118 ? -11.241 -2.134 12.251 1.00 96.12 118 THR A C 1
ATOM 926 O O . THR A 1 118 ? -12.192 -2.616 12.860 1.00 96.12 118 THR A O 1
ATOM 929 N N . GLU A 1 119 ? -10.025 -2.058 12.790 1.00 96.12 119 GLU A N 1
ATOM 930 C CA . GLU A 1 119 ? -9.722 -2.497 14.154 1.00 96.12 119 GLU A CA 1
ATOM 931 C C . GLU A 1 119 ? -10.474 -1.664 15.192 1.00 96.12 119 GLU A C 1
ATOM 933 O O . GLU A 1 119 ? -11.103 -2.223 16.087 1.00 96.12 119 GLU A O 1
ATOM 938 N N . ALA A 1 1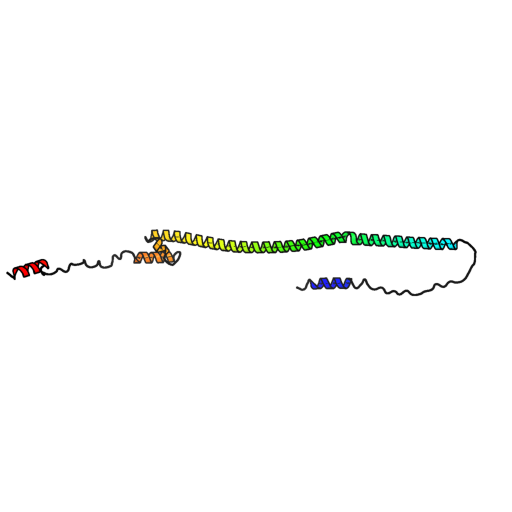20 ? -10.501 -0.338 15.036 1.00 94.94 120 ALA A N 1
ATOM 939 C CA . ALA A 1 120 ? -11.250 0.543 15.927 1.00 94.94 120 ALA A CA 1
ATOM 940 C C . ALA A 1 120 ? -12.764 0.266 15.890 1.00 94.94 120 ALA A C 1
ATOM 942 O O . ALA A 1 120 ? -13.428 0.327 16.925 1.00 94.94 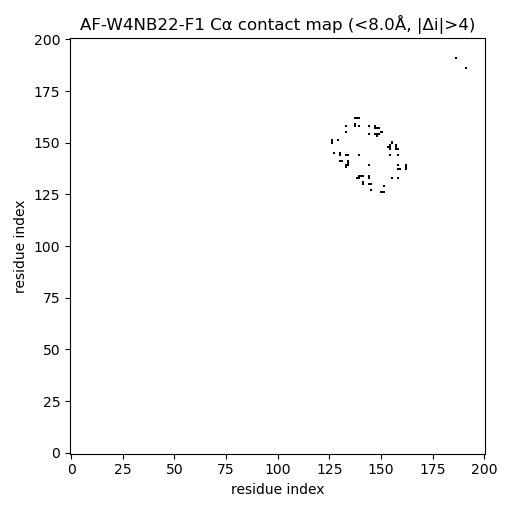120 ALA A O 1
ATOM 943 N N . LEU A 1 121 ? -13.322 -0.042 14.715 1.00 95.69 121 LEU A N 1
ATOM 944 C CA . LEU A 1 121 ? -14.727 -0.433 14.582 1.00 95.69 121 LEU A CA 1
ATOM 945 C C . LEU A 1 121 ? -14.998 -1.780 15.255 1.00 95.69 121 LEU A C 1
ATOM 947 O O . LEU A 1 121 ? -15.909 -1.861 16.074 1.00 95.69 121 LEU A O 1
ATOM 951 N N . LYS A 1 122 ? -14.162 -2.793 15.007 1.00 95.81 122 LYS A N 1
ATOM 952 C CA . LYS A 1 122 ? -14.266 -4.102 15.670 1.00 95.81 122 LYS A CA 1
ATOM 953 C C . LYS A 1 122 ? -14.160 -3.986 17.190 1.00 95.81 122 LYS A C 1
ATOM 955 O O . LYS A 1 122 ? -14.927 -4.624 17.902 1.00 95.81 122 LYS A O 1
ATOM 960 N N . ALA A 1 123 ? -13.253 -3.150 17.696 1.00 94.06 123 ALA A N 1
ATOM 961 C CA . ALA A 1 123 ? -13.110 -2.902 19.128 1.00 94.06 123 ALA A CA 1
ATOM 962 C C . ALA A 1 123 ? -14.366 -2.243 19.721 1.00 94.06 123 ALA A C 1
ATOM 964 O O . ALA A 1 123 ? -14.829 -2.642 20.789 1.00 94.06 123 ALA A O 1
ATOM 965 N N . LYS A 1 124 ? -14.968 -1.274 19.015 1.00 93.25 124 LYS A N 1
ATOM 966 C CA . LYS A 1 124 ? -16.242 -0.663 19.427 1.00 93.25 124 LYS A CA 1
ATOM 967 C C . LYS A 1 124 ? -17.382 -1.676 19.436 1.00 93.25 124 LYS A C 1
ATOM 969 O O . LYS A 1 124 ? -18.122 -1.723 20.413 1.00 93.25 124 LYS A O 1
ATOM 974 N N . GLU A 1 125 ? -17.505 -2.491 18.394 1.00 94.38 125 GLU A N 1
ATOM 975 C CA . GLU A 1 125 ? -18.515 -3.551 18.318 1.00 94.38 125 GLU A CA 1
ATOM 976 C C . GLU A 1 125 ? -18.344 -4.554 19.464 1.00 94.38 125 GLU A C 1
ATOM 978 O O . GLU A 1 125 ? -19.288 -4.787 20.221 1.00 94.38 125 GLU A O 1
ATOM 983 N N . ALA A 1 126 ? -17.127 -5.056 19.685 1.00 93.94 126 ALA A N 1
ATOM 984 C CA . ALA A 1 126 ? -16.818 -5.945 20.802 1.00 93.94 126 ALA A CA 1
ATOM 985 C C . ALA A 1 126 ? -17.171 -5.311 22.158 1.00 93.94 126 ALA A C 1
ATOM 987 O O . ALA A 1 126 ? -17.783 -5.963 23.005 1.00 93.94 126 ALA A O 1
ATOM 988 N N . ARG A 1 127 ? -16.871 -4.018 22.347 1.00 94.19 127 ARG A N 1
ATOM 989 C CA . ARG A 1 127 ? -17.245 -3.284 23.561 1.00 94.19 127 ARG A CA 1
ATOM 990 C C . ARG A 1 127 ? -18.761 -3.185 23.729 1.00 94.19 127 ARG A C 1
ATOM 992 O O . ARG A 1 127 ? -19.250 -3.365 24.838 1.00 94.19 127 ARG A O 1
ATOM 999 N N . THR A 1 128 ? -19.519 -2.927 22.663 1.00 94.19 128 THR A N 1
ATOM 1000 C CA . THR A 1 128 ? -20.991 -2.877 22.747 1.00 94.19 128 THR A CA 1
ATOM 1001 C C . THR A 1 128 ? -21.608 -4.227 23.105 1.00 94.19 128 THR A C 1
ATOM 1003 O O . THR A 1 128 ? -22.532 -4.271 23.916 1.00 94.19 128 THR A O 1
ATOM 1006 N N . VAL A 1 129 ? -21.065 -5.325 22.568 1.00 95.62 129 VAL A N 1
ATOM 1007 C CA . VAL A 1 129 ? -21.488 -6.687 22.925 1.00 95.62 129 VAL A CA 1
ATOM 1008 C C . VAL A 1 129 ? -21.197 -6.958 24.399 1.00 95.62 129 VAL A C 1
ATOM 1010 O O . VAL A 1 129 ? -22.096 -7.365 25.132 1.00 95.62 129 VAL A O 1
ATOM 1013 N N . LEU A 1 130 ? -19.985 -6.637 24.857 1.00 95.62 130 LEU A N 1
ATOM 1014 C CA . LEU A 1 130 ? -19.586 -6.798 26.253 1.00 95.62 130 LEU A CA 1
ATOM 1015 C C . LEU A 1 130 ? -20.475 -5.987 27.211 1.00 95.62 130 LEU A C 1
ATOM 1017 O O . LEU A 1 130 ? -20.894 -6.499 28.244 1.00 95.62 130 LEU A O 1
ATOM 1021 N N . ILE A 1 131 ? -20.811 -4.741 26.865 1.00 95.88 131 ILE A N 1
ATOM 1022 C CA . ILE A 1 131 ? -21.738 -3.909 27.651 1.00 95.88 131 ILE A CA 1
ATOM 1023 C C . ILE A 1 131 ? -23.108 -4.583 27.775 1.00 95.88 131 ILE A C 1
ATOM 1025 O O . ILE A 1 131 ? -23.682 -4.603 28.862 1.00 95.88 131 ILE A O 1
ATOM 1029 N N . ALA A 1 132 ? -23.630 -5.146 26.683 1.00 94.81 132 ALA A N 1
ATOM 1030 C CA . ALA A 1 132 ? -24.920 -5.827 26.690 1.00 94.81 132 ALA A CA 1
ATOM 1031 C C . ALA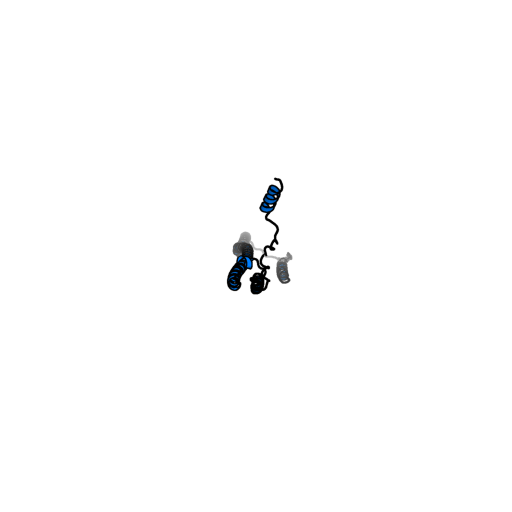 A 1 132 ? -24.903 -7.117 27.530 1.00 94.81 132 ALA A C 1
ATOM 1033 O O . ALA A 1 132 ? -25.911 -7.447 28.154 1.00 94.81 132 ALA A O 1
ATOM 1034 N N . GLU A 1 133 ? -23.783 -7.842 27.563 1.00 95.62 133 GLU A N 1
ATOM 1035 C CA . GLU A 1 133 ? -23.592 -8.997 28.450 1.00 95.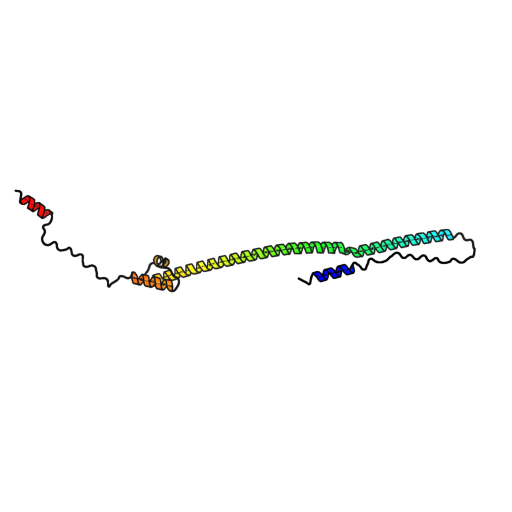62 133 GLU A CA 1
ATOM 1036 C C . GLU A 1 133 ? -23.563 -8.571 29.921 1.00 95.62 133 GLU A C 1
ATOM 1038 O O . GLU A 1 133 ? -24.347 -9.068 30.724 1.00 95.62 133 GLU A O 1
ATOM 1043 N N . ILE A 1 134 ? -22.745 -7.571 30.260 1.00 95.25 134 ILE A N 1
ATOM 1044 C CA . ILE A 1 134 ? -22.632 -7.054 31.630 1.00 95.25 134 ILE A CA 1
ATOM 1045 C C . ILE A 1 134 ? -23.974 -6.512 32.135 1.00 95.25 134 ILE A C 1
ATOM 1047 O O . ILE A 1 134 ? -24.317 -6.718 33.299 1.00 95.25 134 ILE A O 1
ATOM 1051 N N . ALA A 1 135 ? -24.748 -5.843 31.278 1.00 95.19 135 ALA A N 1
ATOM 1052 C CA . ALA A 1 135 ? -26.081 -5.348 31.621 1.00 95.19 135 ALA A CA 1
ATOM 1053 C C . ALA A 1 135 ? -27.021 -6.484 32.041 1.00 95.19 135 ALA A C 1
ATOM 1055 O O . ALA A 1 135 ? -27.731 -6.364 33.038 1.00 95.19 135 ALA A O 1
ATOM 1056 N N . LYS A 1 136 ? -26.987 -7.614 31.324 1.00 94.56 136 LYS A N 1
ATOM 1057 C CA . LYS A 1 136 ? -27.777 -8.805 31.671 1.00 94.56 136 LYS A CA 1
ATOM 1058 C C . LYS A 1 136 ? -27.321 -9.431 32.989 1.00 94.56 136 LYS A C 1
ATOM 1060 O O . LYS A 1 136 ? -28.171 -9.851 33.767 1.00 94.56 136 LYS A O 1
ATOM 1065 N N . ASP A 1 137 ? -26.015 -9.463 33.244 1.00 93.31 137 ASP A N 1
ATOM 1066 C CA . ASP A 1 137 ? -25.444 -10.098 34.437 1.00 93.31 137 ASP A CA 1
ATOM 1067 C C . ASP A 1 137 ? -25.629 -9.261 35.713 1.00 93.31 137 ASP A C 1
ATOM 1069 O O . ASP A 1 137 ? -25.822 -9.806 36.799 1.00 93.31 137 ASP A O 1
ATOM 1073 N N . THR A 1 138 ? -25.551 -7.934 35.597 1.00 92.19 138 THR A N 1
ATOM 1074 C CA . THR A 1 138 ? -25.587 -7.004 36.742 1.00 92.19 138 THR A CA 1
ATOM 1075 C C . THR A 1 138 ? -26.946 -6.342 36.953 1.00 92.19 138 THR A C 1
ATOM 1077 O O . THR A 1 138 ? -27.195 -5.796 38.025 1.00 92.19 138 THR A O 1
ATOM 1080 N N . GLY A 1 139 ? -27.821 -6.363 35.943 1.00 91.44 139 GLY A N 1
ATOM 1081 C CA . GLY A 1 139 ? -29.094 -5.642 35.954 1.00 91.44 139 GLY A CA 1
ATOM 1082 C C . GLY A 1 139 ? -28.959 -4.122 35.808 1.00 91.44 139 GLY A C 1
ATOM 1083 O O . GLY A 1 139 ? -29.942 -3.410 35.999 1.00 91.44 139 GLY A O 1
ATOM 1084 N N . LEU A 1 140 ? -27.762 -3.613 35.496 1.00 93.62 140 LEU A N 1
ATOM 1085 C CA . LEU A 1 140 ? -27.517 -2.195 35.235 1.00 93.62 140 LEU A CA 1
ATOM 1086 C C . LEU A 1 140 ? -27.867 -1.827 33.787 1.00 93.62 140 LEU A C 1
ATOM 1088 O O . LEU A 1 140 ? -27.657 -2.615 32.865 1.00 93.62 140 LEU A O 1
ATOM 1092 N N . ASP A 1 141 ? -28.323 -0.591 33.576 1.00 94.44 141 ASP A N 1
ATOM 1093 C CA . ASP A 1 141 ? -28.588 -0.069 32.234 1.00 94.44 141 ASP A CA 1
ATOM 1094 C C . ASP A 1 141 ? -27.311 -0.013 31.383 1.00 94.44 141 ASP A C 1
ATOM 1096 O O . ASP A 1 141 ? -26.239 0.402 31.840 1.00 94.44 141 ASP A O 1
ATOM 1100 N N . THR A 1 142 ? -27.441 -0.348 30.097 1.00 94.88 142 THR A N 1
ATOM 1101 C CA . THR A 1 142 ? -26.329 -0.323 29.132 1.00 94.88 142 THR A CA 1
ATOM 1102 C C . THR A 1 142 ? -25.666 1.049 29.042 1.00 94.88 142 THR A C 1
ATOM 1104 O O . THR A 1 142 ? -24.449 1.133 28.899 1.00 94.88 142 THR A O 1
ATOM 1107 N N . ASP A 1 143 ? -26.445 2.125 29.176 1.00 94.44 143 ASP A N 1
ATOM 1108 C CA . ASP A 1 143 ? -25.952 3.505 29.147 1.00 94.44 143 ASP A CA 1
ATOM 1109 C C . ASP A 1 143 ? -25.078 3.848 30.358 1.00 94.44 143 ASP A C 1
ATOM 1111 O O . ASP A 1 143 ? -24.129 4.627 30.233 1.00 94.44 143 ASP A O 1
ATOM 1115 N N . LEU A 1 144 ? -25.368 3.267 31.527 1.00 94.44 144 LEU A N 1
ATOM 1116 C CA . LEU A 1 144 ? -24.542 3.440 32.722 1.00 94.44 144 LEU A CA 1
ATOM 1117 C C . LEU A 1 144 ? -23.219 2.693 32.561 1.00 94.44 144 LEU A C 1
ATOM 1119 O O . LEU A 1 144 ? -22.158 3.273 32.785 1.00 94.44 144 LEU A O 1
ATOM 1123 N N . ILE A 1 145 ? -23.272 1.446 32.090 1.00 95.31 145 ILE A N 1
ATOM 1124 C CA . ILE A 1 145 ? -22.074 0.630 31.856 1.00 95.31 145 ILE A CA 1
ATOM 1125 C C . ILE A 1 145 ? -21.207 1.247 30.753 1.00 95.31 145 ILE A C 1
ATOM 1127 O O . ILE A 1 145 ? -19.986 1.286 30.875 1.00 95.31 145 ILE A O 1
ATOM 1131 N N . ALA A 1 146 ? -21.808 1.810 29.701 1.00 94.25 146 ALA A N 1
ATOM 1132 C CA . ALA A 1 146 ? -21.073 2.453 28.615 1.00 94.25 146 ALA A CA 1
ATOM 1133 C C . ALA A 1 146 ? -20.192 3.623 29.086 1.00 94.25 146 ALA A C 1
ATOM 1135 O O . ALA A 1 146 ? -19.158 3.881 28.460 1.00 94.25 146 ALA A O 1
ATOM 1136 N N . ARG A 1 147 ? -20.586 4.299 30.175 1.00 94.56 147 ARG A N 1
ATOM 1137 C CA .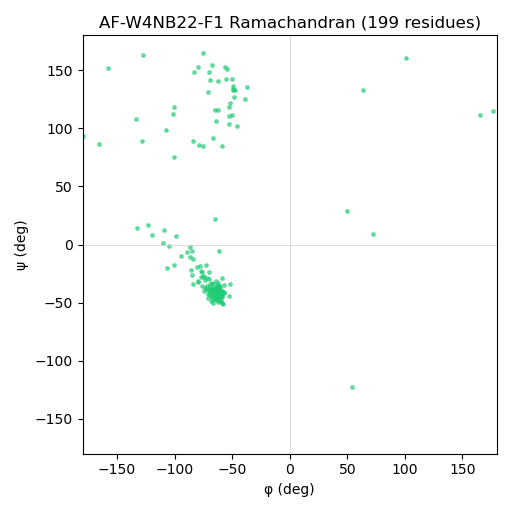 ARG A 1 147 ? -19.857 5.414 30.803 1.00 94.56 147 ARG A CA 1
ATOM 1138 C C . ARG A 1 147 ? -18.771 4.960 31.777 1.00 94.56 147 ARG A C 1
ATOM 1140 O O . ARG A 1 147 ? -17.959 5.791 32.182 1.00 94.56 147 ARG A O 1
ATOM 1147 N N . LEU A 1 148 ? -18.751 3.684 32.160 1.00 94.19 148 LEU A N 1
ATOM 1148 C CA . LEU A 1 148 ? -17.704 3.147 33.019 1.00 94.19 148 LEU A CA 1
ATOM 1149 C C . LEU A 1 148 ? -16.374 3.084 32.267 1.00 94.19 148 LEU A C 1
ATOM 1151 O O . LEU A 1 148 ? -16.310 2.787 31.071 1.00 94.19 148 LEU A O 1
ATOM 1155 N N . GLN A 1 149 ? -15.312 3.393 33.006 1.00 91.94 149 GLN A N 1
ATOM 1156 C CA . GLN A 1 149 ? -13.943 3.254 32.533 1.00 91.94 149 GLN A CA 1
ATOM 1157 C C . GLN A 1 149 ? -13.489 1.796 32.623 1.00 91.94 149 GLN A C 1
ATOM 1159 O O . GLN A 1 149 ? -13.954 1.037 33.478 1.00 91.94 149 GLN A O 1
ATOM 1164 N N . GLY A 1 150 ? -12.546 1.444 31.753 1.00 91.62 150 GLY A N 1
ATOM 1165 C CA . GLY A 1 150 ? -12.014 0.094 31.615 1.00 91.62 150 GLY A CA 1
ATOM 1166 C C . GLY A 1 150 ? -12.617 -0.652 30.427 1.00 91.62 150 GLY A C 1
ATOM 1167 O O . GLY A 1 150 ? -13.688 -0.308 29.920 1.00 91.62 150 GLY A O 1
ATOM 1168 N N . ASP A 1 151 ? -11.905 -1.690 30.006 1.00 90.69 151 ASP A N 1
ATOM 1169 C CA . ASP A 1 151 ? -12.297 -2.621 28.950 1.00 90.69 151 ASP A CA 1
ATOM 1170 C C . ASP A 1 151 ? -12.201 -4.063 29.474 1.00 90.69 151 ASP A C 1
ATOM 1172 O O . ASP A 1 151 ? -11.577 -4.326 30.503 1.00 90.69 151 ASP A O 1
ATOM 1176 N N . GLY A 1 152 ? -12.838 -5.013 28.783 1.00 91.44 152 GLY A N 1
ATOM 1177 C CA . GLY A 1 152 ? -12.753 -6.436 29.128 1.00 91.44 152 GLY A CA 1
ATOM 1178 C C . GLY A 1 152 ? -13.124 -6.726 30.588 1.00 91.44 152 GLY A C 1
ATOM 1179 O O . GLY A 1 152 ? -14.224 -6.401 31.039 1.00 91.44 152 GLY A O 1
ATOM 1180 N N . ASP A 1 153 ? -12.199 -7.344 31.322 1.00 92.69 153 ASP A N 1
ATOM 1181 C CA . ASP A 1 153 ? -12.407 -7.756 32.714 1.00 92.69 153 ASP A CA 1
ATOM 1182 C C . ASP A 1 153 ? -12.477 -6.575 33.694 1.00 92.69 153 ASP A C 1
ATOM 1184 O O . ASP A 1 153 ? -13.216 -6.646 34.678 1.00 92.69 153 ASP A O 1
ATOM 1188 N N . GLU A 1 154 ? -11.789 -5.464 33.412 1.00 94.94 154 GLU A N 1
ATOM 1189 C CA . GLU A 1 154 ? -11.876 -4.255 34.241 1.00 94.94 154 GLU A CA 1
ATOM 1190 C C . GLU A 1 154 ? -13.286 -3.664 34.191 1.00 94.94 154 GLU A C 1
ATOM 1192 O O . GLU A 1 154 ? -13.855 -3.312 35.226 1.00 94.94 154 GLU A O 1
ATOM 1197 N N . LEU A 1 155 ? -13.890 -3.624 32.998 1.00 95.44 155 LEU A N 1
ATOM 1198 C CA . LEU A 1 155 ? -15.260 -3.145 32.825 1.00 95.44 155 LEU A CA 1
ATOM 1199 C C . LEU A 1 155 ? -16.255 -4.016 33.604 1.00 95.44 155 LEU A C 1
ATOM 1201 O O . LEU A 1 155 ? -17.148 -3.489 34.269 1.00 95.44 155 LEU A O 1
ATOM 1205 N N . LYS A 1 156 ? -16.075 -5.344 33.569 1.00 94.75 156 LYS A N 1
ATOM 1206 C CA . LYS A 1 156 ? -16.897 -6.296 34.337 1.00 94.75 156 LYS A CA 1
ATOM 1207 C C . LYS A 1 156 ? -16.770 -6.064 35.841 1.00 94.75 156 LYS A C 1
ATOM 1209 O O . LYS A 1 156 ? -17.783 -5.996 36.535 1.00 94.75 156 LYS A O 1
ATOM 1214 N N . ALA A 1 157 ? -15.544 -5.929 36.344 1.00 95.50 157 ALA A N 1
ATOM 1215 C CA . ALA A 1 157 ? -15.285 -5.697 37.762 1.00 95.50 157 ALA A CA 1
ATOM 1216 C C . ALA A 1 157 ? -15.888 -4.366 38.239 1.00 95.50 157 ALA A C 1
ATOM 1218 O O . ALA A 1 157 ? -16.576 -4.333 39.260 1.00 95.50 157 ALA A O 1
ATOM 1219 N N . ASN A 1 158 ? -15.702 -3.294 37.464 1.00 95.00 158 ASN A N 1
ATOM 1220 C CA . ASN A 1 158 ? -16.240 -1.971 37.772 1.00 95.00 158 ASN A CA 1
ATOM 1221 C C . ASN A 1 158 ? -17.773 -1.962 37.765 1.00 95.00 158 ASN A C 1
ATOM 1223 O O . ASN A 1 158 ? -18.392 -1.400 38.669 1.00 95.00 158 ASN A O 1
ATOM 1227 N N . ALA A 1 159 ? -18.398 -2.623 36.788 1.00 95.44 159 ALA A N 1
ATOM 1228 C CA . ALA A 1 159 ? -19.850 -2.739 36.728 1.00 95.44 159 ALA A CA 1
ATOM 1229 C C . ALA A 1 159 ? -20.414 -3.556 37.896 1.00 95.44 159 ALA A C 1
ATOM 1231 O O . ALA A 1 159 ? -21.418 -3.165 38.485 1.00 95.44 159 ALA A O 1
ATOM 1232 N N . LYS A 1 160 ? -19.749 -4.651 38.282 1.00 94.06 160 LYS A N 1
ATOM 1233 C CA . LYS A 1 160 ? -20.144 -5.449 39.448 1.00 94.06 160 LYS A CA 1
ATOM 1234 C C . LYS A 1 160 ? -20.056 -4.641 40.743 1.00 94.06 160 LYS A C 1
ATOM 1236 O O . LYS A 1 160 ? -21.015 -4.618 41.503 1.00 94.06 160 LYS A O 1
ATOM 1241 N N . ALA A 1 161 ? -18.948 -3.933 40.961 1.00 93.56 161 ALA A N 1
ATOM 1242 C CA . ALA A 1 161 ? -18.786 -3.069 42.128 1.00 93.56 161 ALA A CA 1
ATOM 1243 C C . ALA A 1 161 ? -19.870 -1.979 42.183 1.00 93.56 161 ALA A C 1
ATOM 1245 O O . ALA A 1 161 ? -20.422 -1.694 43.245 1.00 93.56 161 ALA A O 1
ATOM 1246 N N . LEU A 1 162 ? -20.224 -1.397 41.033 1.00 93.44 162 LEU A N 1
ATOM 1247 C CA . LEU A 1 162 ? -21.323 -0.440 40.957 1.00 93.44 162 LEU A CA 1
ATOM 1248 C C . LEU A 1 162 ? -22.671 -1.093 41.300 1.00 93.44 162 LEU A C 1
ATOM 1250 O O . LEU A 1 162 ? -23.430 -0.537 42.088 1.00 93.44 162 LEU A O 1
ATOM 1254 N N . ALA A 1 163 ? -22.957 -2.281 40.769 1.00 92.69 163 ALA A N 1
ATOM 1255 C CA . ALA A 1 163 ? -24.188 -3.005 41.075 1.00 92.69 163 ALA A CA 1
ATOM 1256 C C . ALA A 1 163 ? -24.311 -3.309 42.578 1.00 92.69 163 ALA A C 1
ATOM 1258 O O . ALA A 1 163 ? -25.352 -3.041 43.174 1.00 92.69 163 ALA A O 1
ATOM 1259 N N . ASP A 1 164 ? -23.226 -3.770 43.206 1.00 90.88 164 ASP A N 1
ATOM 1260 C CA . ASP A 1 164 ? -23.184 -4.085 44.638 1.00 90.88 164 ASP A CA 1
ATOM 1261 C C . ASP A 1 164 ? -23.399 -2.838 45.521 1.00 90.88 164 ASP A C 1
ATOM 1263 O O . ASP A 1 164 ? -23.975 -2.936 46.603 1.00 90.88 164 ASP A O 1
ATOM 1267 N N . THR A 1 165 ? -22.976 -1.651 45.068 1.00 89.12 165 THR A N 1
ATOM 1268 C CA . THR A 1 165 ? -23.177 -0.391 45.816 1.00 89.12 165 THR A CA 1
ATOM 1269 C C . THR A 1 165 ? -24.579 0.198 45.672 1.00 89.12 165 THR A C 1
ATOM 1271 O O . THR A 1 165 ? -25.060 0.846 46.602 1.00 89.12 165 THR A O 1
ATOM 1274 N N . ILE A 1 166 ? -25.236 -0.009 44.526 1.00 87.00 166 ILE A N 1
ATOM 1275 C CA . ILE A 1 166 ? -26.599 0.482 44.259 1.00 87.00 166 ILE A CA 1
ATOM 1276 C C . ILE A 1 166 ? -27.656 -0.500 44.783 1.00 87.00 166 ILE A C 1
ATOM 1278 O O . ILE A 1 166 ? -28.793 -0.094 45.040 1.00 87.00 166 ILE A O 1
ATOM 1282 N N . ALA A 1 167 ? -27.294 -1.775 44.966 1.00 77.94 167 ALA A N 1
ATOM 1283 C CA . ALA A 1 167 ? -28.180 -2.784 45.525 1.00 77.94 167 ALA A CA 1
ATOM 1284 C C . ALA A 1 167 ? -28.833 -2.270 46.826 1.00 77.94 167 ALA A C 1
ATOM 1286 O O . ALA A 1 167 ? -28.141 -1.706 47.682 1.00 77.94 167 ALA A O 1
ATOM 1287 N N . PRO A 1 168 ? -30.162 -2.435 46.989 1.00 67.75 168 PRO A N 1
ATOM 1288 C CA . PRO A 1 168 ? -30.868 -1.943 48.159 1.00 67.75 168 PRO A CA 1
ATOM 1289 C C . PRO A 1 168 ? -30.191 -2.459 49.424 1.00 67.75 168 PRO A C 1
ATOM 1291 O O . PRO A 1 168 ? -30.092 -3.664 49.661 1.00 67.75 168 PRO A O 1
ATOM 1294 N N . ASN A 1 169 ? -29.707 -1.529 50.239 1.00 60.28 169 ASN A N 1
ATOM 1295 C CA . ASN A 1 169 ? -28.991 -1.860 51.453 1.00 60.28 169 ASN A CA 1
ATOM 1296 C C . ASN A 1 169 ? -30.016 -2.322 52.503 1.00 60.28 169 ASN A C 1
ATOM 1298 O O . ASN A 1 169 ? -30.508 -1.532 53.307 1.00 60.28 169 ASN A O 1
ATOM 1302 N N . HIS A 1 170 ? -30.374 -3.609 52.470 1.00 58.75 170 HIS A N 1
ATOM 1303 C CA . HIS A 1 170 ? -31.346 -4.236 53.376 1.00 58.75 170 HIS A CA 1
ATOM 1304 C C . HIS A 1 170 ? -30.936 -4.176 54.866 1.00 58.75 170 HIS A C 1
ATOM 1306 O O . HIS A 1 170 ? -31.715 -4.579 55.726 1.00 58.75 170 HIS A O 1
ATOM 1312 N N . GLY A 1 171 ? -29.728 -3.686 55.177 1.00 58.19 171 GLY A N 1
ATOM 1313 C CA . GLY A 1 171 ? -29.193 -3.527 56.532 1.00 58.19 171 GLY A CA 1
ATOM 1314 C C . GLY A 1 171 ? -29.166 -2.092 57.070 1.00 58.19 171 GLY A C 1
ATOM 1315 O O . GLY A 1 171 ? -28.751 -1.898 58.213 1.00 58.19 171 GLY A O 1
ATOM 1316 N N . LEU A 1 172 ? -29.586 -1.080 56.298 1.00 60.78 172 LEU A N 1
ATOM 1317 C CA . LEU A 1 172 ? -29.782 0.255 56.869 1.00 60.78 172 LEU A CA 1
ATOM 1318 C C . LEU A 1 172 ? -31.025 0.221 57.770 1.00 60.78 172 LEU A C 1
ATOM 1320 O O . LEU A 1 172 ? -32.066 -0.273 57.330 1.00 60.78 172 LEU A O 1
ATOM 1324 N N . PRO A 1 173 ? -30.953 0.743 59.011 1.00 65.44 173 PRO A N 1
ATOM 1325 C CA . PRO A 1 173 ? -32.135 0.899 59.841 1.00 65.44 173 PRO A CA 1
ATOM 1326 C C . PRO A 1 173 ? -33.184 1.652 59.030 1.00 65.44 173 PRO A C 1
ATOM 1328 O O . PRO A 1 173 ? -32.921 2.764 58.563 1.00 65.44 173 PRO A O 1
ATOM 1331 N N . THR A 1 174 ? -34.361 1.049 58.842 1.00 65.12 174 THR A N 1
ATOM 1332 C CA . THR A 1 174 ? -35.523 1.794 58.358 1.00 65.12 174 THR A CA 1
ATOM 1333 C C . THR A 1 174 ? -35.617 3.053 59.210 1.00 65.12 174 THR A C 1
ATOM 1335 O O . THR A 1 174 ? -35.578 2.916 60.442 1.00 65.12 174 THR A O 1
ATOM 1338 N N . PRO A 1 175 ? -35.680 4.257 58.606 1.00 66.94 175 PRO A N 1
ATOM 1339 C CA . PRO A 1 175 ? -35.826 5.475 59.382 1.00 66.94 175 PRO A CA 1
ATOM 1340 C C . PRO A 1 175 ? -36.978 5.251 60.361 1.00 66.94 175 PRO A C 1
ATOM 1342 O O . PRO A 1 175 ? -37.991 4.661 59.9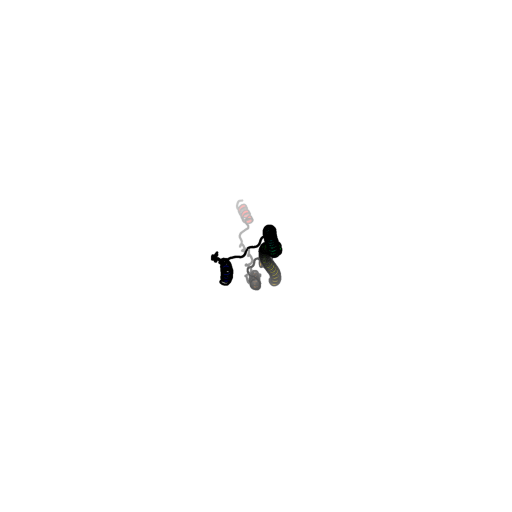54 1.00 66.94 175 PRO A O 1
ATOM 1345 N N . PRO A 1 176 ? -36.811 5.612 61.649 1.00 68.25 176 PRO A N 1
ATOM 1346 C CA . PRO A 1 176 ? -37.868 5.412 62.622 1.00 68.25 176 PRO A CA 1
ATOM 1347 C C . PRO A 1 176 ? -39.147 5.990 62.018 1.00 68.25 176 PRO A C 1
ATOM 1349 O O . PRO A 1 176 ? -39.068 7.054 61.386 1.00 68.25 176 PRO A O 1
ATOM 1352 N N . PRO A 1 177 ? -40.291 5.282 62.130 1.00 62.00 177 PRO A N 1
ATOM 1353 C CA . PRO A 1 177 ? -41.545 5.788 61.596 1.00 62.00 177 PRO A CA 1
ATOM 1354 C C . PRO A 1 177 ? -41.657 7.228 62.064 1.00 62.00 177 PRO A C 1
ATOM 1356 O O . PRO A 1 177 ? -41.344 7.493 63.228 1.00 62.00 177 PRO A O 1
ATOM 1359 N N . ALA A 1 178 ? -41.996 8.143 61.152 1.00 57.88 178 ALA A N 1
ATOM 1360 C CA . ALA A 1 178 ? -42.224 9.538 61.482 1.00 57.88 178 ALA A CA 1
ATOM 1361 C C . ALA A 1 178 ? -43.352 9.571 62.514 1.00 57.88 178 ALA A C 1
ATOM 1363 O O . ALA A 1 178 ? -44.533 9.653 62.189 1.00 57.88 178 ALA A O 1
ATOM 1364 N N . GLY A 1 179 ? -42.972 9.403 63.776 1.00 44.78 179 GLY A N 1
ATOM 1365 C CA . GLY A 1 179 ? -43.834 9.530 64.909 1.00 44.78 179 GLY A CA 1
ATOM 1366 C C . GLY A 1 179 ? -44.217 10.980 64.861 1.00 44.78 179 GLY A C 1
ATOM 1367 O O . GLY A 1 179 ? -43.396 11.854 65.139 1.00 44.78 179 GLY A O 1
ATOM 1368 N N . HIS A 1 180 ? -45.456 11.238 64.457 1.00 49.09 180 HIS A N 1
ATOM 1369 C CA . HIS A 1 180 ? -46.161 12.406 64.923 1.00 49.09 180 HIS A CA 1
ATOM 1370 C C . HIS A 1 180 ? -45.915 12.426 66.423 1.00 49.09 180 HIS A C 1
ATOM 1372 O O . HIS A 1 180 ? -46.458 11.592 67.148 1.00 49.09 180 HIS A O 1
ATOM 1378 N N . ALA A 1 181 ? -44.989 13.285 66.856 1.00 45.25 181 ALA A N 1
ATOM 1379 C CA . ALA A 1 181 ? -44.774 13.550 68.256 1.00 45.25 181 ALA A CA 1
ATOM 1380 C C . ALA A 1 181 ? -46.168 13.838 68.785 1.00 45.25 181 ALA A C 1
ATOM 1382 O O . ALA A 1 181 ? -46.811 14.792 68.337 1.00 45.25 181 ALA A O 1
ATOM 1383 N N . GLY A 1 182 ? -46.673 12.920 69.610 1.00 45.81 182 GLY A N 1
ATOM 1384 C CA . GLY A 1 182 ? -47.962 13.057 70.244 1.00 45.81 182 GLY A CA 1
ATOM 1385 C C . GLY A 1 182 ? -47.931 14.407 70.924 1.00 45.81 182 GLY A C 1
ATOM 1386 O O . GLY A 1 182 ? -47.237 14.586 71.922 1.00 45.81 182 GLY A O 1
ATOM 1387 N N . ARG A 1 183 ? -48.615 15.378 70.316 1.00 45.09 183 ARG A N 1
ATOM 1388 C CA . ARG A 1 183 ? -48.840 16.688 70.892 1.00 45.09 183 ARG A CA 1
ATOM 1389 C C . ARG A 1 183 ? -49.736 16.415 72.080 1.00 45.09 183 ARG A C 1
ATOM 1391 O O . ARG A 1 183 ? -50.950 16.297 71.951 1.00 45.09 183 ARG A O 1
ATOM 1398 N N . THR A 1 184 ? -49.101 16.202 73.221 1.00 48.53 184 THR A N 1
ATOM 1399 C CA . THR A 1 184 ? -49.747 16.082 74.512 1.00 48.53 184 THR A CA 1
ATOM 1400 C C . THR A 1 184 ? -50.629 17.316 74.691 1.00 48.53 184 THR A C 1
ATOM 1402 O O . THR A 1 184 ? -50.154 18.447 74.744 1.00 48.53 184 THR A O 1
ATOM 1405 N N . GLY A 1 185 ? -51.942 17.092 74.653 1.00 55.59 185 GLY A N 1
ATOM 1406 C CA . GLY A 1 185 ? -52.970 17.923 75.280 1.00 55.59 185 GLY A CA 1
ATOM 1407 C C . GLY A 1 185 ? -52.956 19.436 75.047 1.00 55.59 185 GLY A C 1
ATOM 1408 O O . GLY A 1 185 ? -53.430 20.154 75.920 1.00 55.59 185 GLY A O 1
ATOM 1409 N N . THR A 1 186 ? -52.463 19.960 73.924 1.00 59.66 186 THR A N 1
ATOM 1410 C CA . THR A 1 186 ? -52.643 21.387 73.613 1.00 59.66 186 THR A CA 1
ATOM 1411 C C . THR A 1 186 ? -53.760 21.531 72.597 1.00 59.66 186 THR A C 1
ATOM 1413 O O . THR A 1 186 ? -53.647 21.069 71.462 1.00 59.66 186 THR A O 1
ATOM 1416 N N . LEU A 1 187 ? -54.859 22.126 73.071 1.00 65.81 187 LEU A N 1
ATOM 1417 C CA . LEU A 1 187 ? -56.056 22.481 72.315 1.00 65.81 187 LEU A CA 1
ATOM 1418 C C . LEU A 1 187 ? -55.685 22.967 70.910 1.00 65.81 187 LEU A C 1
ATOM 1420 O O . LEU A 1 187 ? -54.743 23.746 70.734 1.00 65.81 187 LEU A O 1
ATOM 1424 N N . SER A 1 188 ? -56.426 22.492 69.908 1.00 76.62 188 SER A N 1
ATOM 1425 C CA . SER A 1 188 ? -56.240 22.948 68.531 1.00 76.62 188 SER A CA 1
ATOM 1426 C C . SER A 1 188 ? -56.379 24.478 68.456 1.00 76.62 188 SER A C 1
ATOM 1428 O O . SER A 1 188 ? -57.104 25.067 69.263 1.00 76.62 188 SER A O 1
ATOM 1430 N N . PRO A 1 189 ? -55.735 25.153 67.489 1.00 71.44 189 PRO A N 1
ATOM 1431 C CA . PRO A 1 189 ? -55.829 26.609 67.353 1.00 71.44 189 PRO A CA 1
ATOM 1432 C C . PRO A 1 189 ? -57.275 27.136 67.328 1.00 71.44 189 PRO A C 1
ATOM 1434 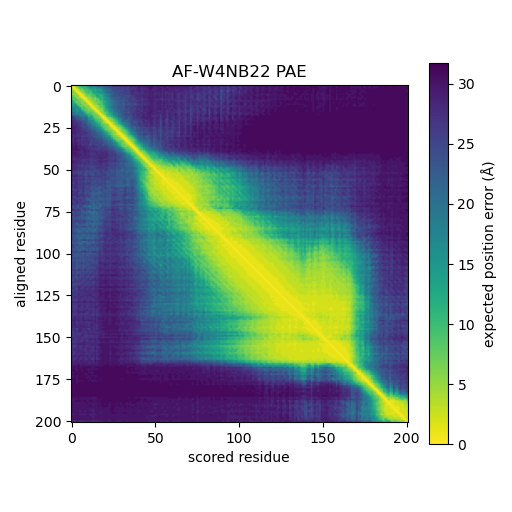O O . PRO A 1 189 ? -57.558 28.184 67.899 1.00 71.44 189 PRO A O 1
ATOM 1437 N N . LEU A 1 190 ? -58.211 26.373 66.753 1.00 72.38 190 LEU A N 1
ATOM 1438 C CA . LEU A 1 190 ? -59.641 26.696 66.763 1.00 72.38 190 LEU A CA 1
ATOM 1439 C C . LEU A 1 190 ? -60.268 26.615 68.160 1.00 72.38 190 LEU A C 1
ATOM 1441 O O . LEU A 1 190 ? -61.076 27.467 68.516 1.00 72.38 190 LEU A O 1
ATOM 1445 N N . GLN A 1 191 ? -59.872 25.631 68.967 1.00 78.25 191 GLN A N 1
ATOM 1446 C CA . GLN A 1 191 ? -60.356 25.483 70.340 1.00 78.25 191 GLN A CA 1
ATOM 1447 C C . GLN A 1 191 ? -59.829 26.593 71.262 1.00 78.25 191 GLN A C 1
ATOM 1449 O O . GLN A 1 191 ? -60.559 27.052 72.139 1.00 78.25 191 GLN A O 1
ATOM 1454 N N . LEU A 1 192 ? -58.600 27.072 71.037 1.00 77.19 192 LEU A N 1
ATOM 1455 C CA . LEU A 1 192 ? -58.061 28.245 71.737 1.00 77.19 192 LEU A CA 1
ATOM 1456 C C . LEU A 1 192 ? -58.857 29.513 71.410 1.00 77.19 192 LEU A C 1
ATOM 1458 O O . LEU A 1 192 ? -59.223 30.261 72.315 1.00 77.19 192 LEU A O 1
ATOM 1462 N N . ILE A 1 193 ? -59.179 29.728 70.131 1.00 78.94 193 ILE A N 1
ATOM 1463 C CA . ILE A 1 193 ? -59.970 30.885 69.693 1.00 78.94 193 ILE A CA 1
ATOM 1464 C C . ILE A 1 193 ? -61.392 30.822 70.265 1.00 78.94 193 ILE A C 1
ATOM 1466 O O . ILE A 1 193 ? -61.887 31.824 70.779 1.00 78.94 193 ILE A O 1
ATOM 1470 N N . SER A 1 194 ? -62.037 29.650 70.251 1.00 80.94 194 SER A N 1
ATOM 1471 C CA . SER A 1 194 ? -63.380 29.505 70.825 1.00 80.94 194 SER A CA 1
ATOM 1472 C C . SER A 1 194 ? -63.406 29.747 72.334 1.00 80.94 194 SER A C 1
ATOM 1474 O O . SER A 1 194 ? -64.359 30.328 72.845 1.00 80.94 194 SER A O 1
ATOM 1476 N N . GLN A 1 195 ? -62.359 29.334 73.053 1.00 78.75 195 GLN A N 1
ATOM 1477 C CA . GLN A 1 195 ? -62.286 29.511 74.502 1.00 78.75 195 GLN A CA 1
ATOM 1478 C C . GLN A 1 195 ? -62.010 30.974 74.882 1.00 78.75 195 GLN A C 1
ATOM 1480 O O . GLN A 1 195 ? -62.610 31.482 75.825 1.00 78.75 195 GLN A O 1
ATOM 1485 N N . ALA A 1 196 ? -61.175 31.676 74.108 1.00 74.62 196 ALA A N 1
ATOM 1486 C CA . ALA A 1 196 ? -60.949 33.111 74.276 1.00 74.62 196 ALA A CA 1
ATOM 1487 C C . ALA A 1 196 ? -62.220 33.937 74.014 1.00 74.62 196 ALA A C 1
ATOM 1489 O O . ALA A 1 196 ? -62.480 34.904 74.723 1.00 74.62 196 ALA A O 1
ATOM 1490 N N . TYR A 1 197 ? -63.036 33.537 73.033 1.00 77.12 197 TYR A N 1
ATOM 1491 C CA . TYR A 1 197 ? -64.305 34.207 72.743 1.00 77.12 197 TYR A CA 1
ATOM 1492 C C . TYR A 1 197 ? -65.362 33.958 73.832 1.00 77.12 197 TYR A C 1
ATOM 1494 O O . TYR A 1 197 ? -66.087 34.873 74.208 1.00 77.12 197 TYR A O 1
ATOM 1502 N N . ALA A 1 198 ? -65.414 32.742 74.385 1.00 74.81 198 ALA A N 1
ATOM 1503 C CA . ALA A 1 198 ? -66.333 32.394 75.471 1.00 74.81 198 ALA A CA 1
ATOM 1504 C C . ALA A 1 198 ? -65.984 33.061 76.817 1.00 74.81 198 ALA A C 1
ATOM 1506 O O . ALA A 1 198 ? -66.861 33.214 77.657 1.00 74.81 198 ALA A O 1
ATOM 1507 N N . ALA A 1 199 ? -64.726 33.458 77.029 1.00 66.94 199 ALA A N 1
ATOM 1508 C CA . ALA A 1 199 ? -64.276 34.140 78.246 1.00 66.94 199 ALA A CA 1
ATOM 1509 C C . ALA A 1 199 ? -64.450 35.675 78.208 1.00 66.94 199 ALA A C 1
ATOM 1511 O O . ALA A 1 199 ? -64.111 36.346 79.181 1.00 66.94 199 ALA A O 1
ATOM 1512 N N . ALA A 1 200 ? -64.928 36.232 77.090 1.00 62.75 200 ALA A N 1
ATOM 1513 C CA . ALA A 1 200 ? -65.075 37.672 76.863 1.00 62.75 200 ALA A CA 1
ATOM 1514 C C . ALA A 1 200 ? -66.543 38.160 76.849 1.00 62.75 200 ALA A C 1
ATOM 1516 O O . ALA A 1 200 ? -66.798 39.290 76.428 1.00 62.75 200 ALA A O 1
ATOM 1517 N N . GLN A 1 201 ? -67.493 37.324 77.290 1.00 49.66 201 GLN A N 1
ATOM 1518 C CA . GLN A 1 201 ? -68.903 37.669 77.542 1.00 49.66 201 GLN A CA 1
ATOM 1519 C C . GLN A 1 201 ? -69.201 37.585 79.038 1.00 49.66 201 GLN A C 1
ATOM 1521 O O . GLN A 1 201 ? -70.000 38.424 79.508 1.00 49.66 201 GLN A O 1
#